Protein AF-A0A7W1IML5-F1 (afdb_monomer)

Structure (mmCIF, N/CA/C/O backbone):
data_AF-A0A7W1IML5-F1
#
_entry.id   AF-A0A7W1IML5-F1
#
loop_
_atom_site.group_PDB
_atom_site.id
_atom_site.type_symbol
_atom_site.label_atom_id
_atom_site.label_alt_id
_atom_site.label_comp_id
_atom_site.label_asym_id
_atom_site.label_entity_id
_atom_site.label_seq_id
_atom_site.pdbx_PDB_ins_code
_atom_site.Cartn_x
_atom_site.Cartn_y
_atom_site.Cartn_z
_atom_site.occupancy
_atom_site.B_iso_or_equiv
_atom_site.auth_seq_id
_atom_site.auth_comp_id
_atom_site.auth_asym_id
_atom_site.auth_atom_id
_atom_site.pdbx_PDB_model_num
ATOM 1 N N . GLN A 1 1 ? -16.200 -16.428 2.444 1.00 74.62 1 GLN A N 1
ATOM 2 C CA . GLN A 1 1 ? -16.590 -17.753 2.962 1.00 74.62 1 GLN A CA 1
ATOM 3 C C . GLN A 1 1 ? -15.329 -18.596 3.041 1.00 74.62 1 GLN A C 1
ATOM 5 O O . GLN A 1 1 ? -14.560 -18.571 2.085 1.00 74.62 1 GLN A O 1
ATOM 10 N N . THR A 1 2 ? -15.071 -19.217 4.189 1.00 86.31 2 THR A N 1
ATOM 11 C CA . THR A 1 2 ? -13.935 -20.123 4.431 1.00 86.31 2 THR A CA 1
ATOM 12 C C . THR A 1 2 ? -14.294 -21.551 4.017 1.00 86.31 2 THR A C 1
ATOM 14 O O . THR A 1 2 ? -15.476 -21.870 3.863 1.00 86.31 2 THR A O 1
ATOM 17 N N . ASP A 1 3 ? -13.286 -22.401 3.817 1.00 86.56 3 ASP A N 1
ATOM 18 C CA . ASP A 1 3 ? -13.479 -23.851 3.729 1.00 86.56 3 ASP A CA 1
ATOM 19 C C . ASP A 1 3 ? -13.649 -24.485 5.129 1.00 86.56 3 ASP A C 1
ATOM 21 O O . ASP A 1 3 ? -13.616 -23.799 6.153 1.00 86.56 3 ASP A O 1
ATOM 25 N N . ILE A 1 4 ? -13.857 -25.806 5.166 1.00 83.12 4 ILE A N 1
ATOM 26 C CA . ILE A 1 4 ? -14.053 -26.593 6.400 1.00 83.12 4 ILE A CA 1
ATOM 27 C C . ILE A 1 4 ? -12.808 -26.554 7.306 1.00 83.12 4 ILE A C 1
ATOM 29 O O . ILE A 1 4 ? -12.914 -26.721 8.515 1.00 83.12 4 ILE A O 1
ATOM 33 N N . GLU A 1 5 ? -11.632 -26.304 6.730 1.00 82.75 5 GLU A N 1
ATOM 34 C CA . GLU A 1 5 ? -10.355 -26.205 7.441 1.00 82.75 5 GLU A CA 1
ATOM 35 C C . GLU A 1 5 ? -10.020 -24.750 7.830 1.00 82.75 5 GLU A C 1
ATOM 37 O O . GLU A 1 5 ? -8.913 -24.469 8.285 1.00 82.75 5 GLU A O 1
ATOM 42 N N . GLY A 1 6 ? -10.955 -23.807 7.653 1.00 81.50 6 GLY A N 1
ATOM 43 C CA . GLY A 1 6 ? -10.766 -22.392 7.981 1.00 81.50 6 GLY A CA 1
ATOM 44 C C . GLY A 1 6 ? -9.892 -21.622 6.986 1.00 81.50 6 GLY A C 1
ATOM 45 O O . GLY A 1 6 ? -9.596 -20.446 7.206 1.00 81.50 6 GLY A O 1
ATOM 46 N N . ARG A 1 7 ? -9.496 -22.232 5.864 1.00 85.62 7 ARG A N 1
ATOM 47 C CA . ARG A 1 7 ? -8.712 -21.562 4.824 1.00 85.62 7 ARG A CA 1
ATOM 48 C C . ARG A 1 7 ? -9.607 -20.664 3.989 1.00 85.62 7 ARG A C 1
ATOM 50 O O . ARG A 1 7 ? -10.748 -20.987 3.655 1.00 85.62 7 ARG A O 1
ATOM 57 N N . TYR A 1 8 ? -9.053 -19.530 3.593 1.00 87.38 8 TYR A N 1
ATOM 58 C CA . TYR A 1 8 ? -9.712 -18.585 2.709 1.00 87.38 8 TYR A CA 1
ATOM 59 C C . TYR A 1 8 ? -8.718 -18.018 1.705 1.00 87.38 8 TYR A C 1
ATOM 61 O O . TYR A 1 8 ? -7.514 -17.937 1.939 1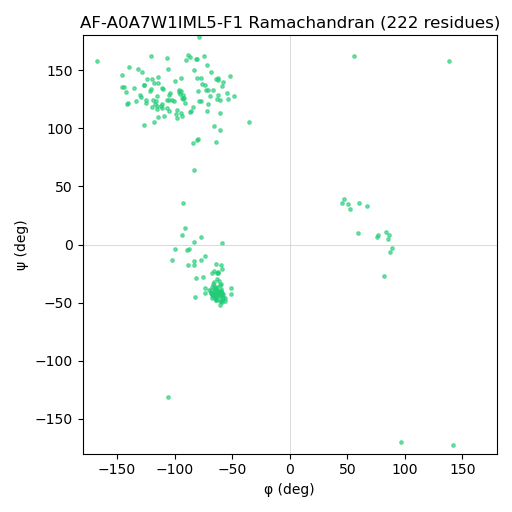.00 87.38 8 TYR A O 1
ATOM 69 N N . LYS A 1 9 ? -9.244 -17.618 0.551 1.00 87.81 9 LYS A N 1
ATOM 70 C CA . LYS A 1 9 ? -8.478 -16.942 -0.489 1.00 87.81 9 LYS A CA 1
ATOM 71 C C . LYS A 1 9 ? -9.357 -15.870 -1.098 1.00 87.81 9 LYS A C 1
ATOM 73 O O . LYS A 1 9 ? -10.414 -16.173 -1.641 1.00 87.81 9 LYS A O 1
ATOM 78 N N . TYR A 1 10 ? -8.900 -14.629 -1.025 1.00 84.88 10 TYR A N 1
ATOM 79 C CA . TYR A 1 10 ? -9.588 -13.495 -1.623 1.00 84.88 10 TYR A CA 1
ATOM 80 C C . TYR A 1 10 ? -8.678 -12.875 -2.685 1.00 84.88 10 TYR A C 1
ATOM 82 O O . TYR A 1 10 ? -7.651 -12.282 -2.366 1.00 84.88 10 TYR A O 1
ATOM 90 N N . LYS A 1 11 ? -9.004 -13.114 -3.960 1.00 83.75 11 LYS A N 1
ATOM 91 C CA . LYS A 1 11 ? -8.311 -12.570 -5.138 1.00 83.75 11 LYS A CA 1
ATOM 92 C C . LYS A 1 11 ? -9.347 -12.319 -6.246 1.00 83.75 11 LYS A C 1
ATOM 94 O O . LYS A 1 11 ? -10.253 -13.144 -6.368 1.00 83.75 11 LYS A O 1
ATOM 99 N N . PRO A 1 12 ? -9.196 -11.277 -7.083 1.00 83.81 12 PRO A N 1
ATOM 100 C CA . PRO A 1 12 ? -8.136 -10.263 -7.073 1.00 83.81 12 PRO A CA 1
ATOM 101 C C . PRO A 1 12 ? -8.402 -9.121 -6.073 1.00 83.81 12 PRO A C 1
ATOM 103 O O . PRO A 1 12 ? -9.549 -8.781 -5.797 1.00 83.81 12 PRO A O 1
ATOM 106 N N . LEU A 1 13 ? -7.327 -8.533 -5.543 1.00 86.56 13 LEU A N 1
ATOM 107 C CA . LEU A 1 13 ? -7.349 -7.285 -4.777 1.00 86.56 13 LEU A CA 1
ATOM 108 C C . LEU A 1 13 ? -6.349 -6.318 -5.397 1.00 86.56 13 LEU A C 1
ATOM 110 O O . LEU A 1 13 ? -5.231 -6.724 -5.718 1.00 86.56 13 LEU A O 1
ATOM 114 N N . ASP A 1 14 ? -6.746 -5.055 -5.520 1.00 86.31 14 ASP A N 1
ATOM 115 C CA . ASP A 1 14 ? -5.812 -3.994 -5.882 1.00 86.31 14 ASP A CA 1
ATOM 116 C C . ASP A 1 14 ? -4.821 -3.772 -4.730 1.00 86.31 14 ASP A C 1
ATOM 118 O O . ASP A 1 14 ? -5.205 -3.912 -3.562 1.00 86.31 14 ASP A O 1
ATOM 122 N N . PRO A 1 15 ? -3.573 -3.379 -5.011 1.00 86.88 15 PRO A N 1
ATOM 123 C CA . PRO A 1 15 ? -2.651 -2.921 -3.984 1.00 86.88 15 PRO A CA 1
ATOM 124 C C . PRO A 1 15 ? -3.238 -1.822 -3.091 1.00 86.88 15 PRO A C 1
ATOM 126 O O . PRO A 1 15 ? -4.004 -0.969 -3.547 1.00 86.88 15 PRO A O 1
ATOM 129 N N . GLY A 1 16 ? -2.863 -1.842 -1.814 1.00 85.25 16 GLY A N 1
ATOM 130 C CA . GLY A 1 16 ? -3.263 -0.844 -0.826 1.00 85.25 16 GLY A CA 1
ATOM 131 C C . GLY A 1 16 ? -3.546 -1.438 0.551 1.00 85.25 16 GLY A C 1
ATOM 132 O O . GLY A 1 16 ? -3.308 -2.619 0.809 1.00 85.25 16 GLY A O 1
ATOM 133 N N . THR A 1 17 ? -4.070 -0.601 1.443 1.00 85.81 17 THR A N 1
ATOM 134 C CA . THR A 1 17 ? -4.366 -0.979 2.829 1.00 85.81 17 THR A CA 1
ATOM 135 C C . THR A 1 17 ? -5.827 -1.385 2.997 1.00 85.81 17 THR A C 1
ATOM 137 O O . THR A 1 17 ? -6.735 -0.672 2.556 1.00 85.81 17 THR A O 1
ATOM 140 N N . TYR A 1 18 ? -6.045 -2.516 3.665 1.00 86.62 18 TYR A N 1
ATOM 141 C CA . TYR A 1 18 ? -7.352 -3.115 3.905 1.00 86.62 18 TYR A CA 1
ATOM 142 C C . TYR A 1 18 ? -7.554 -3.434 5.386 1.00 86.62 18 TYR A C 1
ATOM 144 O O . TYR A 1 18 ? -6.615 -3.806 6.087 1.00 86.62 18 TYR A O 1
ATOM 152 N N . ASP A 1 19 ? -8.806 -3.357 5.824 1.00 86.31 19 ASP A N 1
ATOM 153 C CA . ASP A 1 19 ? -9.254 -3.897 7.103 1.00 86.31 19 ASP A CA 1
ATOM 154 C C . ASP A 1 19 ? -10.139 -5.112 6.806 1.00 86.31 19 ASP A C 1
ATOM 156 O O . ASP A 1 19 ? -11.005 -5.055 5.925 1.00 86.31 19 ASP A O 1
ATOM 160 N N . ILE A 1 20 ? -9.917 -6.217 7.515 1.00 86.31 20 ILE A N 1
ATOM 161 C CA . ILE A 1 20 ? -10.751 -7.417 7.399 1.00 86.31 20 ILE A CA 1
ATOM 162 C C . ILE A 1 20 ? -11.486 -7.655 8.708 1.00 86.31 20 ILE A C 1
ATOM 164 O O . ILE A 1 20 ? -10.959 -7.437 9.797 1.00 86.31 20 ILE A O 1
ATOM 168 N N . VAL A 1 21 ? -12.716 -8.142 8.595 1.00 86.56 21 VAL A N 1
ATOM 169 C CA . VAL A 1 21 ? -13.525 -8.540 9.743 1.00 86.56 21 VAL A CA 1
ATOM 170 C C . VAL A 1 21 ? -13.843 -10.012 9.588 1.00 86.56 21 VAL A C 1
ATOM 172 O O . VAL A 1 21 ? -14.480 -10.417 8.614 1.00 86.56 21 VAL A O 1
ATOM 175 N N . ILE A 1 22 ? -13.384 -10.809 10.546 1.00 85.69 22 ILE A N 1
ATOM 176 C CA . ILE A 1 22 ? -13.626 -12.246 10.565 1.00 85.69 22 ILE A CA 1
ATOM 177 C C . ILE A 1 22 ? -14.768 -12.504 11.539 1.00 85.69 22 ILE A C 1
ATOM 179 O O . ILE A 1 22 ? -14.721 -12.098 12.702 1.00 85.69 22 ILE A O 1
ATOM 183 N N . MET A 1 23 ? -15.817 -13.144 11.028 1.00 83.31 23 MET A N 1
ATOM 184 C CA . MET A 1 23 ? -17.024 -13.477 11.774 1.00 83.31 23 MET A CA 1
ATOM 185 C C . MET A 1 23 ? -17.333 -14.952 11.584 1.00 83.31 23 MET A C 1
ATOM 187 O O . MET A 1 23 ? -17.462 -15.420 10.452 1.00 83.31 23 MET A O 1
ATOM 191 N N . GLU A 1 24 ? -17.505 -15.650 12.698 1.00 83.75 24 GLU A N 1
ATOM 192 C CA . GLU A 1 24 ? -17.986 -17.022 12.732 1.00 83.75 24 GLU A CA 1
ATOM 193 C C . GLU A 1 24 ? -19.037 -17.148 13.844 1.00 83.75 24 GLU A C 1
ATOM 195 O O . GLU A 1 24 ? -18.820 -16.639 14.951 1.00 83.75 24 GLU A O 1
ATOM 200 N N . PRO A 1 25 ? -20.183 -17.802 13.589 1.00 82.44 25 PRO A N 1
ATOM 201 C CA . PRO A 1 25 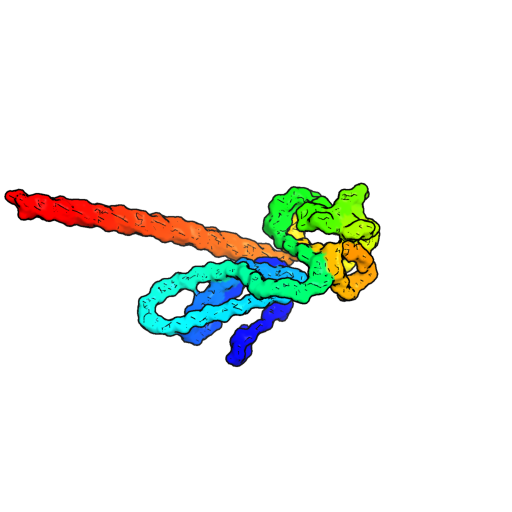? -21.139 -18.118 14.642 1.00 82.44 25 PRO A CA 1
ATOM 202 C C . PRO A 1 25 ? -20.468 -18.890 15.788 1.00 82.44 25 PRO A C 1
ATOM 204 O O . PRO A 1 25 ? -19.784 -19.879 15.555 1.00 82.44 25 PRO A O 1
ATOM 207 N N . GLY A 1 26 ? -20.674 -18.450 17.032 1.00 81.31 26 GLY A N 1
ATOM 208 C CA . GLY A 1 26 ? -20.080 -19.090 18.215 1.00 81.31 26 GLY A CA 1
ATOM 209 C C . GLY A 1 26 ? -18.694 -18.572 18.615 1.00 81.31 26 GLY A C 1
ATOM 210 O O . GLY A 1 26 ? -18.205 -18.950 19.678 1.00 81.31 26 GLY A O 1
ATOM 211 N N . HIS A 1 27 ? -18.102 -17.651 17.849 1.00 84.88 27 HIS A N 1
ATOM 212 C CA . HIS A 1 27 ? -16.845 -16.980 18.188 1.00 84.88 27 HIS A CA 1
ATOM 213 C C . HIS A 1 27 ? -17.013 -15.459 18.279 1.00 84.88 27 HIS A C 1
ATOM 215 O O . HIS A 1 27 ? -17.983 -14.878 17.788 1.00 84.88 27 HIS A O 1
ATOM 221 N N . HIS A 1 28 ? -16.057 -14.794 18.924 1.00 81.81 28 HIS A N 1
ATOM 222 C CA . HIS A 1 28 ? -15.991 -13.338 18.934 1.00 81.81 28 HIS A CA 1
ATOM 223 C C . HIS A 1 28 ? -15.537 -12.795 17.577 1.00 81.81 28 HIS A C 1
ATOM 225 O O . HIS A 1 28 ? -14.537 -13.244 17.021 1.00 81.81 28 HIS A O 1
ATOM 231 N N . THR A 1 29 ? -16.243 -11.777 17.076 1.00 83.75 29 THR A N 1
ATOM 232 C CA . THR A 1 29 ? -15.836 -11.034 15.879 1.00 83.75 29 THR A CA 1
ATOM 233 C C . THR A 1 29 ? -14.479 -10.379 16.102 1.00 83.75 29 THR A C 1
ATOM 235 O O . THR A 1 29 ? -14.321 -9.580 17.028 1.00 83.75 29 THR A O 1
ATOM 238 N N . GLN A 1 30 ? -13.523 -10.668 15.221 1.00 82.88 30 GLN A N 1
ATOM 239 C CA . GLN A 1 30 ? -12.185 -10.090 15.276 1.00 82.88 30 GLN A CA 1
ATOM 240 C C . GLN A 1 30 ? -11.945 -9.189 14.054 1.00 82.88 30 GLN A C 1
ATOM 242 O O . GLN A 1 30 ? -11.833 -9.697 12.933 1.00 82.88 30 GLN A O 1
ATOM 247 N N . PRO A 1 31 ? -11.872 -7.858 14.241 1.00 84.31 31 PRO A N 1
ATOM 248 C CA . PRO A 1 31 ? -11.356 -6.954 13.222 1.00 84.31 31 PRO A CA 1
ATOM 249 C C . PRO A 1 31 ? -9.819 -6.973 13.226 1.00 84.31 31 PRO A C 1
ATOM 251 O O . PRO A 1 31 ? -9.186 -6.861 14.281 1.00 84.31 31 PRO A O 1
ATOM 254 N N . ILE A 1 32 ? -9.221 -7.111 12.044 1.00 84.44 32 ILE A N 1
ATOM 255 C CA . ILE A 1 32 ? -7.779 -6.976 11.814 1.00 84.44 32 ILE A CA 1
ATOM 256 C C . ILE A 1 32 ? -7.584 -5.802 10.869 1.00 84.44 32 ILE A C 1
ATOM 258 O O . ILE A 1 32 ? -8.094 -5.809 9.744 1.00 84.44 32 ILE A O 1
ATOM 262 N N . ASN A 1 33 ? -6.838 -4.809 11.336 1.00 85.31 33 ASN A N 1
ATOM 263 C CA . ASN A 1 33 ? -6.715 -3.535 10.648 1.00 85.31 33 ASN A CA 1
ATOM 264 C C . ASN A 1 33 ? -5.341 -3.386 9.987 1.00 85.31 33 ASN A C 1
ATOM 266 O O . ASN A 1 33 ? -4.362 -4.037 10.369 1.00 85.31 33 ASN A O 1
ATOM 270 N N . LYS A 1 34 ? -5.263 -2.465 9.022 1.00 83.50 34 LYS A N 1
ATOM 271 C CA . LYS A 1 34 ? -4.023 -2.024 8.360 1.00 83.50 34 LYS A CA 1
ATOM 272 C C . LYS A 1 34 ? -3.257 -3.134 7.634 1.00 83.50 34 LYS A C 1
ATOM 274 O O . LYS A 1 34 ? -2.026 -3.127 7.585 1.00 83.50 34 LYS A O 1
ATOM 279 N N . ILE A 1 35 ? -3.968 -4.078 7.029 1.00 86.25 35 ILE A N 1
ATOM 280 C CA . ILE A 1 35 ? -3.353 -5.115 6.201 1.00 86.25 35 ILE A CA 1
ATOM 281 C C . ILE A 1 35 ? -2.865 -4.472 4.908 1.00 86.25 35 ILE A C 1
ATOM 283 O O . ILE A 1 35 ? -3.664 -3.999 4.100 1.00 86.25 35 ILE A O 1
ATOM 287 N N . LYS A 1 36 ? -1.548 -4.466 4.705 1.00 84.69 36 LYS A N 1
ATOM 288 C CA . LYS A 1 36 ? -0.934 -3.983 3.468 1.00 84.69 36 LYS A CA 1
ATOM 289 C C . LYS A 1 36 ? -0.919 -5.094 2.422 1.00 84.69 36 LYS A C 1
ATOM 291 O O . LYS A 1 36 ? -0.306 -6.146 2.619 1.00 84.69 36 LYS A O 1
ATOM 296 N N . VAL A 1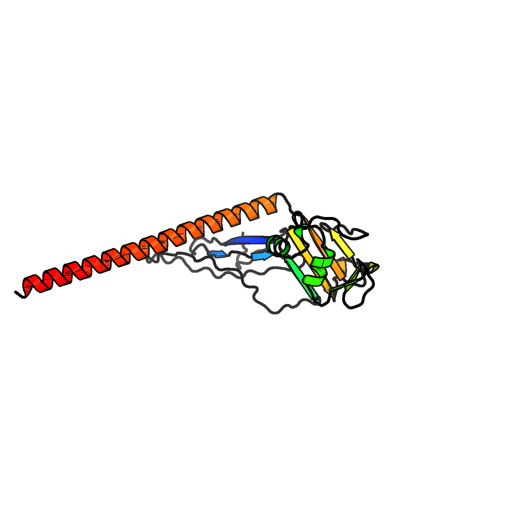 37 ? -1.603 -4.854 1.309 1.00 87.19 37 VAL A N 1
ATOM 297 C CA . VAL A 1 37 ? -1.567 -5.703 0.118 1.00 87.19 37 VAL A CA 1
ATOM 298 C C . VAL A 1 37 ? -0.604 -5.069 -0.875 1.00 87.19 37 VAL A C 1
ATOM 300 O O . VAL A 1 37 ? -0.862 -3.991 -1.407 1.00 87.19 37 VAL A O 1
ATOM 303 N N . ILE A 1 38 ? 0.517 -5.748 -1.098 1.00 83.38 38 ILE A N 1
ATOM 304 C CA . ILE A 1 38 ? 1.608 -5.313 -1.974 1.00 83.38 38 ILE A CA 1
ATOM 305 C C . ILE A 1 38 ? 1.466 -6.042 -3.320 1.00 83.38 38 ILE A C 1
ATOM 307 O O . ILE A 1 38 ? 1.104 -7.224 -3.338 1.00 83.38 38 ILE A O 1
ATOM 311 N N . PRO A 1 39 ? 1.724 -5.387 -4.467 1.00 79.50 39 PRO A N 1
ATOM 312 C CA . PRO A 1 39 ? 1.674 -6.063 -5.759 1.00 79.50 39 PRO A CA 1
ATOM 313 C C . PRO A 1 39 ? 2.717 -7.185 -5.837 1.00 79.50 39 PRO A C 1
ATOM 315 O O . PRO A 1 39 ? 3.838 -7.049 -5.356 1.00 79.50 39 PRO A O 1
ATOM 318 N N . ASN A 1 40 ? 2.354 -8.290 -6.493 1.00 76.56 40 ASN A N 1
ATOM 319 C CA . ASN A 1 40 ? 3.184 -9.494 -6.663 1.00 76.56 40 ASN A CA 1
ATOM 320 C C . ASN A 1 40 ? 3.633 -10.195 -5.373 1.00 76.56 40 ASN A C 1
ATOM 322 O O . ASN A 1 40 ? 4.436 -11.123 -5.444 1.00 76.56 40 ASN A O 1
ATOM 326 N N . GLU A 1 41 ? 3.099 -9.816 -4.214 1.00 80.25 41 GLU A N 1
ATOM 327 C CA . GLU A 1 41 ? 3.319 -10.526 -2.960 1.00 80.25 41 GLU A CA 1
ATOM 328 C C . GLU A 1 41 ? 1.988 -11.065 -2.423 1.00 80.25 41 GLU A C 1
ATOM 330 O O . GLU A 1 41 ? 0.940 -10.426 -2.515 1.00 80.25 41 GLU A O 1
ATOM 335 N N . ALA A 1 42 ? 2.003 -12.289 -1.894 1.00 81.62 42 ALA A N 1
ATOM 336 C CA . ALA A 1 42 ? 0.844 -12.842 -1.209 1.00 81.62 42 ALA A CA 1
ATOM 337 C C . ALA A 1 42 ? 0.882 -12.419 0.262 1.00 81.62 42 ALA A C 1
ATOM 339 O O . ALA A 1 42 ? 1.753 -12.857 1.010 1.00 81.62 42 ALA A O 1
ATOM 340 N N . THR A 1 43 ? -0.077 -11.595 0.680 1.00 84.38 43 THR A N 1
ATOM 341 C CA . THR A 1 43 ? -0.274 -11.268 2.095 1.00 84.38 43 THR A CA 1
ATOM 342 C C . THR A 1 43 ? -1.004 -12.420 2.786 1.00 84.38 43 THR A C 1
ATOM 344 O O . THR A 1 43 ? -2.100 -12.800 2.368 1.00 84.38 43 THR A O 1
ATOM 347 N N . TYR A 1 44 ? -0.403 -12.972 3.839 1.00 84.31 44 TYR A N 1
ATOM 348 C CA . TYR A 1 44 ? -0.989 -14.035 4.657 1.00 84.31 44 TYR A CA 1
ATOM 349 C C . TYR A 1 44 ? -1.464 -13.449 5.979 1.00 84.31 44 TYR A C 1
ATOM 351 O O . TYR A 1 44 ? -0.703 -12.759 6.651 1.00 84.31 44 TYR A O 1
ATOM 359 N N . VAL A 1 45 ? -2.712 -13.720 6.352 1.00 83.62 45 VAL A N 1
ATOM 360 C CA . VAL A 1 45 ? -3.287 -13.254 7.616 1.00 83.62 45 VAL A CA 1
ATOM 361 C C . VAL A 1 45 ? -3.847 -14.459 8.363 1.00 83.62 45 VAL A C 1
ATOM 363 O O . VAL A 1 45 ? -4.925 -14.958 8.046 1.00 83.62 45 VAL A O 1
ATOM 366 N N . ASP A 1 46 ? -3.118 -14.921 9.372 1.00 81.81 46 ASP A N 1
ATOM 367 C CA . ASP A 1 46 ? -3.589 -15.990 10.249 1.00 81.81 46 ASP A CA 1
ATOM 368 C C . ASP A 1 46 ? -4.252 -15.376 11.482 1.00 81.81 46 ASP A C 1
ATOM 370 O O . ASP A 1 46 ? -3.606 -14.725 12.305 1.00 81.81 46 ASP A O 1
ATOM 374 N N . ALA A 1 47 ? -5.563 -15.577 11.606 1.00 78.06 47 ALA A N 1
ATOM 375 C CA . ALA A 1 47 ? -6.357 -15.076 12.720 1.00 78.06 47 ALA A CA 1
ATOM 376 C C . ALA A 1 47 ? -6.828 -16.230 13.604 1.00 78.06 47 ALA A C 1
ATOM 378 O O . ALA A 1 47 ? -7.323 -17.241 13.108 1.00 78.06 47 ALA A O 1
ATOM 379 N N . LYS A 1 48 ? -6.700 -16.065 14.922 1.00 81.12 48 LYS A N 1
ATOM 380 C CA . LYS A 1 48 ? -7.198 -17.023 15.914 1.00 81.12 48 LYS A CA 1
ATOM 381 C C . LYS A 1 48 ? -8.398 -16.414 16.623 1.00 81.12 48 LYS A C 1
ATOM 383 O O . LYS A 1 48 ? -8.232 -15.469 17.389 1.00 81.12 48 LYS A O 1
ATOM 388 N N . LEU A 1 49 ? -9.581 -16.967 16.370 1.00 79.94 49 LEU A N 1
ATOM 389 C CA . LEU A 1 49 ? -10.814 -16.517 17.005 1.00 79.94 49 LEU A CA 1
ATOM 390 C C . LEU A 1 49 ? -10.960 -17.112 18.409 1.00 79.94 49 LEU A C 1
ATOM 392 O O . LEU A 1 49 ? -10.618 -18.269 18.652 1.00 79.94 49 LEU A O 1
ATOM 396 N N . THR A 1 50 ? -11.509 -16.319 19.327 1.00 82.25 50 THR A N 1
ATOM 397 C CA . THR A 1 50 ? -11.824 -16.758 20.693 1.00 82.25 50 THR A CA 1
ATOM 398 C C . THR A 1 50 ? -13.283 -17.222 20.757 1.00 82.25 50 THR A C 1
ATOM 400 O O . THR A 1 50 ? -14.151 -16.492 20.265 1.00 82.25 50 THR A O 1
ATOM 403 N N . PRO A 1 51 ? -13.587 -18.398 21.341 1.00 80.81 51 PRO A N 1
ATOM 404 C CA . PRO A 1 51 ? -14.959 -18.882 21.470 1.00 80.81 51 PRO A CA 1
ATOM 405 C C . PRO A 1 51 ? -15.780 -17.958 22.368 1.00 80.81 51 PRO A C 1
ATOM 407 O O . PRO A 1 51 ? -15.285 -17.439 23.368 1.00 80.81 51 PRO A O 1
ATOM 410 N N . ASN A 1 52 ? -17.044 -17.759 22.004 1.00 73.75 52 ASN A N 1
ATOM 411 C CA . ASN A 1 52 ? -17.972 -16.918 22.744 1.00 73.75 52 ASN A CA 1
ATOM 412 C C . ASN A 1 52 ? -18.588 -17.731 23.892 1.00 73.75 52 ASN A C 1
ATOM 414 O O . ASN A 1 52 ? -19.629 -18.370 23.732 1.00 73.75 52 ASN A O 1
ATOM 418 N N . THR A 1 53 ? -17.920 -17.759 25.044 1.00 74.38 53 THR A N 1
ATOM 419 C CA . THR A 1 53 ? -18.487 -18.345 26.262 1.00 74.38 53 THR A CA 1
ATOM 420 C C . THR A 1 53 ? -19.490 -17.361 26.861 1.00 74.38 53 THR A C 1
ATOM 422 O O . THR A 1 53 ? -19.133 -16.229 27.166 1.00 74.38 53 THR A O 1
ATOM 425 N N . LEU A 1 54 ? -20.741 -17.793 27.050 1.00 61.59 54 LEU A N 1
ATOM 426 C CA . LEU A 1 54 ? -21.868 -17.012 27.596 1.00 61.59 54 LEU A CA 1
ATOM 427 C C . LEU A 1 54 ? -21.652 -16.436 29.016 1.00 61.59 54 LEU A C 1
ATOM 429 O O . LEU A 1 54 ? -22.549 -15.785 29.550 1.00 61.59 54 LEU A O 1
ATOM 433 N N . GLU A 1 55 ? -20.495 -16.647 29.641 1.00 50.47 55 GLU A N 1
ATOM 434 C CA . GLU A 1 55 ? -20.161 -16.064 30.937 1.00 50.47 55 GLU A CA 1
ATOM 435 C C . GLU A 1 55 ? -19.568 -14.667 30.742 1.00 50.47 55 GLU A C 1
ATOM 437 O O . GLU A 1 55 ? -18.523 -14.490 30.123 1.00 50.47 55 GLU A O 1
ATOM 442 N N . GLY A 1 56 ? -20.306 -13.671 31.240 1.00 52.69 56 GLY A N 1
ATOM 443 C CA . GLY A 1 56 ? -20.088 -12.240 31.052 1.00 52.69 56 GLY A CA 1
ATOM 444 C C . GLY A 1 56 ? -18.628 -11.802 30.980 1.00 52.69 56 GLY A C 1
ATOM 445 O O . GLY A 1 56 ? -17.958 -11.646 31.995 1.00 52.69 56 GLY A O 1
ATOM 446 N N . VAL A 1 57 ? -18.177 -11.481 29.770 1.00 43.84 57 VAL A N 1
ATOM 447 C CA . VAL A 1 57 ? -16.967 -10.695 29.548 1.00 43.84 57 VAL A CA 1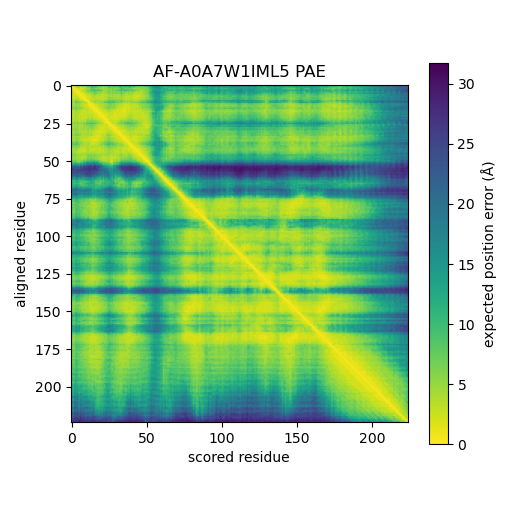
ATOM 448 C C . VAL A 1 57 ? -17.283 -9.631 28.508 1.00 43.84 57 VAL A C 1
ATOM 450 O O . VAL A 1 57 ? -17.736 -9.910 27.400 1.00 43.84 57 VAL A O 1
ATOM 453 N N . THR A 1 58 ? -17.057 -8.377 28.883 1.00 42.88 58 THR A N 1
ATOM 454 C CA . THR A 1 58 ? -17.159 -7.204 28.016 1.00 42.88 58 THR A CA 1
ATOM 455 C C . THR A 1 58 ? -16.097 -7.301 26.918 1.00 42.88 58 THR A C 1
ATOM 457 O O . THR A 1 58 ? -14.975 -6.819 27.079 1.00 42.88 58 THR A O 1
ATOM 460 N N . VAL A 1 59 ? -16.413 -7.948 25.795 1.00 44.59 59 VAL A N 1
ATOM 461 C CA . VAL A 1 59 ? -15.447 -8.128 24.704 1.00 44.59 59 VAL A CA 1
ATOM 462 C C . VAL A 1 59 ? -15.353 -6.852 23.883 1.00 44.59 59 VAL A C 1
ATOM 464 O O . VAL A 1 59 ? -16.062 -6.636 22.905 1.00 44.59 59 VAL A O 1
ATOM 467 N N . THR A 1 60 ? -14.425 -5.987 24.283 1.00 49.75 60 THR A N 1
ATOM 468 C CA . THR A 1 60 ? -13.838 -5.031 23.347 1.00 49.75 60 THR A CA 1
ATOM 469 C C . THR A 1 60 ? -12.783 -5.810 22.574 1.00 49.75 60 THR A C 1
ATOM 471 O O . THR A 1 60 ? -11.644 -5.903 23.027 1.00 49.75 60 THR A O 1
ATOM 474 N N . ALA A 1 61 ? -13.157 -6.429 21.452 1.00 48.84 61 ALA A N 1
ATOM 475 C CA . ALA A 1 61 ? -12.168 -6.962 20.523 1.00 48.84 61 ALA A CA 1
ATOM 476 C C . ALA A 1 61 ? -11.320 -5.770 20.060 1.00 48.84 61 ALA A C 1
ATOM 478 O O . ALA A 1 61 ? -11.765 -4.951 19.255 1.00 48.84 61 ALA A O 1
ATOM 479 N N . LYS A 1 62 ? -10.145 -5.586 20.671 1.00 58.34 62 LYS A N 1
ATOM 480 C CA . LYS A 1 62 ? -9.200 -4.561 20.235 1.00 58.34 62 LYS A CA 1
ATOM 481 C C . LYS A 1 62 ? -8.788 -4.949 18.824 1.00 58.34 62 LYS A C 1
ATOM 483 O O . LYS A 1 62 ? -8.361 -6.083 18.618 1.00 58.34 62 LYS A O 1
ATOM 488 N N . ALA A 1 63 ? -8.953 -4.030 17.877 1.00 59.94 63 ALA A N 1
ATOM 489 C CA . ALA A 1 63 ? -8.426 -4.226 16.540 1.00 59.94 63 ALA A CA 1
ATOM 490 C C . ALA A 1 63 ? -6.934 -4.546 16.655 1.00 59.94 63 ALA A C 1
ATOM 492 O O . ALA A 1 63 ? -6.187 -3.822 17.321 1.00 59.94 63 ALA A O 1
ATOM 493 N N . VAL A 1 64 ? -6.532 -5.672 16.077 1.00 67.00 64 VAL A N 1
ATOM 494 C CA . VAL A 1 64 ? -5.126 -6.064 16.037 1.00 67.00 64 VAL A CA 1
ATOM 495 C C . VAL A 1 64 ? -4.560 -5.502 14.743 1.00 67.00 64 VAL A C 1
ATOM 497 O O . VAL A 1 64 ? -5.085 -5.782 13.665 1.00 67.00 64 VAL A O 1
ATOM 500 N N . ASP A 1 65 ? -3.523 -4.675 14.858 1.00 72.12 65 ASP A N 1
ATOM 501 C CA . ASP A 1 65 ? -2.782 -4.204 13.691 1.00 72.12 65 ASP A CA 1
ATOM 502 C C . ASP A 1 65 ? -2.050 -5.395 13.059 1.00 72.12 65 ASP A C 1
ATOM 504 O O . ASP A 1 65 ? -1.404 -6.188 13.751 1.00 72.12 65 ASP A O 1
ATOM 508 N N . TYR A 1 66 ? -2.154 -5.522 11.739 1.00 75.50 66 TYR A N 1
ATOM 509 C CA . TYR A 1 66 ? -1.469 -6.572 11.000 1.00 75.50 66 TYR A CA 1
ATOM 510 C C . TYR A 1 66 ? 0.057 -6.451 11.123 1.00 75.50 66 TYR A C 1
ATOM 512 O O . TYR A 1 66 ? 0.644 -5.410 10.822 1.00 75.50 66 TYR A O 1
ATOM 520 N N . THR A 1 67 ? 0.708 -7.554 11.495 1.00 67.25 67 THR A N 1
ATOM 521 C CA . THR A 1 67 ? 2.163 -7.707 11.450 1.00 67.25 67 THR A CA 1
ATOM 522 C C . THR A 1 67 ? 2.527 -8.849 10.505 1.00 67.25 67 THR A C 1
ATOM 524 O O . THR A 1 67 ? 2.061 -9.982 10.645 1.00 67.25 67 THR A O 1
ATOM 527 N N . LYS A 1 68 ? 3.376 -8.553 9.511 1.00 68.25 68 LYS A N 1
ATOM 528 C CA . LYS A 1 68 ? 3.899 -9.561 8.579 1.00 68.25 68 LYS A CA 1
ATOM 529 C C . LYS A 1 68 ? 4.675 -10.603 9.387 1.00 68.25 68 LYS A C 1
ATOM 531 O O . LYS A 1 68 ? 5.703 -10.289 9.982 1.00 68.25 68 LYS A O 1
ATOM 536 N N . THR A 1 69 ? 4.160 -11.827 9.429 1.00 56.56 69 THR A N 1
ATOM 537 C CA . THR A 1 69 ? 4.763 -12.939 10.168 1.00 56.56 69 THR A CA 1
ATOM 538 C C . THR A 1 69 ? 5.428 -13.881 9.166 1.00 56.56 69 THR A C 1
ATOM 540 O O . THR A 1 69 ? 4.746 -14.463 8.329 1.00 56.56 69 THR A O 1
ATOM 543 N N . GLY A 1 70 ? 6.757 -14.009 9.220 1.00 56.16 70 GLY A N 1
ATOM 544 C CA . GLY A 1 70 ? 7.525 -14.926 8.368 1.00 56.16 70 GLY A CA 1
ATOM 545 C C . GLY A 1 70 ? 8.831 -14.333 7.832 1.00 56.16 70 GLY A C 1
ATOM 546 O O . GLY A 1 70 ? 8.993 -13.117 7.763 1.00 56.16 70 GLY A O 1
ATOM 547 N N . ALA A 1 71 ? 9.771 -15.206 7.458 1.00 55.91 71 ALA A N 1
ATOM 548 C CA . ALA A 1 71 ? 10.967 -14.819 6.714 1.00 55.91 71 ALA A CA 1
ATOM 549 C C . ALA A 1 71 ? 10.595 -14.506 5.254 1.00 55.91 71 ALA A C 1
ATOM 551 O O . ALA A 1 71 ? 9.814 -15.240 4.645 1.00 55.91 71 ALA A O 1
ATOM 552 N N . GLU A 1 72 ? 11.153 -13.435 4.685 1.00 58.94 72 GLU A N 1
ATOM 553 C CA . GLU A 1 72 ? 10.992 -13.126 3.262 1.00 58.94 72 GLU A CA 1
ATOM 554 C C . GLU A 1 72 ? 11.677 -14.206 2.421 1.00 58.94 72 GLU A C 1
ATOM 556 O O . GLU A 1 72 ? 12.897 -14.236 2.291 1.00 58.94 72 GLU A O 1
ATOM 561 N N . ASN A 1 73 ? 10.886 -15.119 1.857 1.00 60.06 73 ASN A N 1
ATOM 562 C CA . ASN A 1 73 ? 11.376 -16.171 0.965 1.00 60.06 73 ASN A CA 1
ATOM 563 C C . ASN A 1 73 ? 11.302 -15.742 -0.513 1.00 60.06 73 ASN A C 1
ATOM 565 O O . ASN A 1 73 ? 10.947 -16.527 -1.392 1.00 60.06 73 ASN A O 1
ATOM 569 N N . THR A 1 74 ? 11.552 -14.462 -0.789 1.00 67.44 74 THR A N 1
ATOM 570 C CA . THR A 1 74 ? 11.517 -13.901 -2.142 1.00 67.44 74 THR A CA 1
ATOM 571 C C . THR A 1 74 ? 12.918 -13.855 -2.734 1.00 67.44 74 THR A C 1
ATOM 573 O O . THR A 1 74 ? 13.853 -13.344 -2.127 1.00 67.44 74 THR A O 1
ATOM 576 N N . MET A 1 75 ? 13.062 -14.351 -3.964 1.00 73.94 75 MET A N 1
ATOM 577 C CA . MET A 1 75 ? 14.337 -14.378 -4.701 1.00 73.94 75 MET A CA 1
ATOM 578 C C . MET A 1 75 ? 14.726 -13.010 -5.296 1.00 73.94 75 MET A C 1
ATOM 580 O O . MET A 1 75 ? 15.687 -12.909 -6.057 1.00 73.94 75 MET A O 1
ATOM 584 N N . TYR A 1 76 ? 13.962 -11.964 -4.983 1.00 84.31 76 TYR A N 1
ATOM 585 C CA . TYR A 1 76 ? 14.081 -10.627 -5.545 1.00 84.31 76 TYR A CA 1
ATOM 586 C C . TYR A 1 76 ? 14.084 -9.564 -4.453 1.00 84.31 76 TYR A C 1
ATOM 588 O O . TYR A 1 76 ? 13.481 -9.736 -3.395 1.00 84.31 76 TYR A O 1
ATOM 596 N N . THR A 1 77 ? 14.756 -8.446 -4.724 1.00 86.00 77 THR A N 1
ATOM 597 C CA . THR A 1 77 ? 14.769 -7.279 -3.838 1.00 86.00 77 THR A CA 1
ATOM 598 C C . THR A 1 77 ? 13.676 -6.320 -4.289 1.00 86.00 77 THR A C 1
ATOM 600 O O . THR A 1 77 ? 13.780 -5.719 -5.361 1.00 86.00 77 THR A O 1
ATOM 603 N N . MET A 1 78 ? 12.629 -6.191 -3.476 1.00 87.19 78 MET A N 1
ATOM 604 C CA . MET A 1 78 ? 11.493 -5.307 -3.726 1.00 87.19 78 MET A CA 1
ATOM 605 C C . MET A 1 78 ? 11.362 -4.284 -2.597 1.00 87.19 78 MET A C 1
ATOM 607 O O . MET A 1 78 ? 11.531 -4.618 -1.427 1.00 87.19 78 MET A O 1
ATOM 611 N N . LYS A 1 79 ? 10.997 -3.049 -2.938 1.00 88.56 79 LYS A N 1
ATOM 612 C CA . LYS A 1 79 ? 10.415 -2.097 -1.988 1.00 88.56 79 LYS A CA 1
ATOM 613 C C . LYS A 1 79 ? 9.104 -1.557 -2.530 1.00 88.56 79 LYS A C 1
ATOM 615 O O . LYS A 1 79 ? 9.023 -1.222 -3.708 1.00 88.56 79 LYS A O 1
ATOM 620 N N . SER A 1 80 ? 8.101 -1.454 -1.668 1.00 88.50 80 SER A N 1
ATOM 621 C CA . SER A 1 80 ? 6.787 -0.909 -2.003 1.00 88.50 80 SER A CA 1
ATOM 622 C C . SER A 1 80 ? 6.436 0.237 -1.065 1.00 88.50 80 SER A C 1
ATOM 624 O O . SER A 1 80 ? 6.775 0.188 0.116 1.00 88.50 80 SER A O 1
ATOM 626 N N . VAL A 1 81 ? 5.784 1.262 -1.607 1.00 88.81 81 VAL A N 1
ATOM 627 C CA . VAL A 1 81 ? 5.339 2.458 -0.890 1.00 88.81 81 VAL A CA 1
ATOM 628 C C . VAL A 1 81 ? 3.874 2.697 -1.206 1.00 88.81 81 VAL A C 1
ATOM 630 O O . VAL A 1 81 ? 3.486 2.771 -2.375 1.00 88.81 81 VAL A O 1
ATOM 633 N N . ASP A 1 82 ? 3.074 2.868 -0.160 1.00 88.00 82 ASP A N 1
ATOM 634 C CA . ASP A 1 82 ? 1.655 3.200 -0.281 1.00 88.00 82 ASP A CA 1
ATOM 635 C C . ASP A 1 82 ? 1.451 4.698 -0.537 1.00 88.00 82 ASP A C 1
ATOM 637 O O . ASP A 1 82 ? 2.285 5.528 -0.178 1.00 88.00 82 ASP A O 1
ATOM 641 N N . ALA A 1 83 ? 0.294 5.084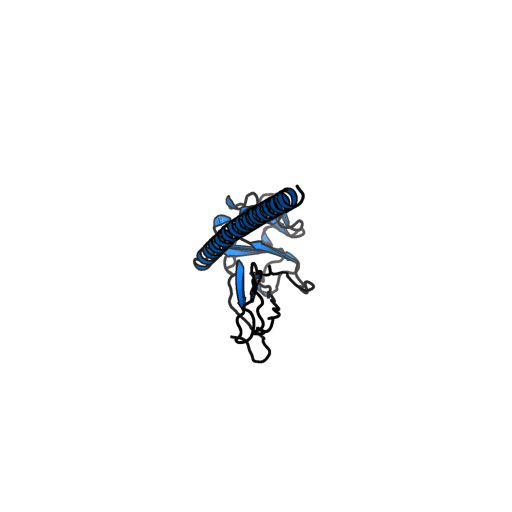 -1.074 1.00 85.44 83 ALA A N 1
ATOM 642 C CA . ALA A 1 83 ? -0.038 6.474 -1.390 1.00 85.44 83 ALA A CA 1
ATOM 643 C C . ALA A 1 83 ? 0.188 7.450 -0.227 1.00 85.44 83 ALA A C 1
ATOM 645 O O . ALA A 1 83 ? 0.588 8.591 -0.441 1.00 85.44 83 ALA A O 1
ATOM 646 N N . THR A 1 84 ? -0.098 7.037 1.009 1.00 83.06 84 THR A N 1
ATOM 647 C CA . THR A 1 84 ? 0.073 7.893 2.191 1.00 83.06 84 THR A CA 1
ATOM 648 C C . THR A 1 84 ? 1.536 8.150 2.514 1.00 83.06 84 THR A C 1
ATOM 650 O O . THR A 1 84 ? 1.880 9.266 2.888 1.00 83.06 84 THR A O 1
ATOM 653 N N . GLU A 1 85 ? 2.381 7.133 2.366 1.00 84.25 85 GLU A N 1
ATOM 654 C CA . GLU A 1 85 ? 3.825 7.233 2.583 1.00 84.25 85 GLU A CA 1
ATOM 655 C C . GLU A 1 85 ? 4.468 8.001 1.428 1.00 84.25 85 GLU A C 1
ATOM 657 O O . GLU A 1 85 ? 5.251 8.918 1.650 1.00 84.25 85 GLU A O 1
ATOM 662 N N . LEU A 1 86 ? 4.030 7.726 0.199 1.00 85.44 86 LEU A N 1
ATOM 663 C CA . LEU A 1 86 ? 4.480 8.413 -1.001 1.00 85.44 86 LEU A CA 1
ATOM 664 C C . LEU A 1 86 ? 4.228 9.923 -0.913 1.00 85.44 86 LEU A C 1
ATOM 666 O O . LEU A 1 86 ? 5.104 10.713 -1.237 1.00 85.44 86 LEU A O 1
ATOM 670 N N . MET A 1 87 ? 3.065 10.345 -0.413 1.00 81.75 87 MET A N 1
ATOM 671 C CA . MET A 1 87 ? 2.743 11.766 -0.214 1.00 81.75 87 MET A CA 1
ATOM 672 C C . MET A 1 87 ? 3.615 12.459 0.839 1.00 81.75 87 MET A C 1
ATOM 674 O O . MET A 1 87 ? 3.720 13.684 0.822 1.00 81.75 87 MET A O 1
ATOM 678 N N . GLN A 1 88 ? 4.204 11.701 1.767 1.00 83.06 88 GLN A N 1
ATOM 679 C CA . GLN A 1 88 ? 5.125 12.231 2.774 1.00 83.06 88 GLN A CA 1
ATOM 680 C C . GLN A 1 88 ? 6.553 12.365 2.229 1.00 83.06 88 GLN A C 1
ATOM 682 O O . GLN A 1 88 ? 7.356 13.097 2.806 1.00 83.06 88 GLN A O 1
ATOM 687 N N . MET A 1 89 ? 6.873 11.696 1.117 1.00 81.56 89 MET A N 1
ATOM 688 C CA . MET A 1 89 ? 8.179 11.794 0.474 1.00 81.56 89 MET A CA 1
ATOM 689 C C . MET A 1 89 ? 8.311 13.109 -0.302 1.00 81.56 89 MET A C 1
ATOM 691 O O . MET A 1 89 ? 7.401 13.551 -1.009 1.00 81.56 89 MET A O 1
ATOM 695 N N . ALA A 1 90 ? 9.481 13.738 -0.194 1.00 64.75 90 ALA A N 1
ATOM 696 C CA . ALA A 1 90 ? 9.800 14.932 -0.966 1.00 64.75 90 ALA A CA 1
ATOM 697 C C . ALA A 1 90 ? 9.785 14.621 -2.477 1.00 64.75 90 ALA A C 1
ATOM 699 O O . ALA A 1 90 ? 10.187 13.542 -2.903 1.00 64.75 90 ALA A O 1
ATOM 700 N N . GLY A 1 91 ? 9.289 15.554 -3.296 1.00 67.50 91 GLY A N 1
ATOM 701 C CA . GLY A 1 91 ? 9.258 15.417 -4.764 1.00 67.50 91 GLY A CA 1
ATOM 702 C C . GLY A 1 91 ? 8.092 14.587 -5.323 1.00 67.50 91 GLY A C 1
ATOM 703 O O . GLY A 1 91 ? 7.597 14.898 -6.409 1.00 67.50 91 GLY A O 1
ATOM 704 N N . ALA A 1 92 ? 7.546 13.630 -4.563 1.00 72.56 92 ALA A N 1
ATOM 705 C CA . ALA A 1 92 ? 6.402 12.819 -4.999 1.00 72.56 92 ALA A CA 1
ATOM 706 C C . ALA A 1 92 ? 5.171 13.657 -5.408 1.00 72.56 92 ALA A C 1
ATOM 708 O O . ALA A 1 92 ? 4.666 13.457 -6.518 1.00 72.56 92 ALA A O 1
ATOM 709 N N . PRO A 1 93 ? 4.704 14.653 -4.622 1.00 66.62 93 PRO A N 1
ATOM 710 C CA . PRO A 1 93 ? 3.559 15.478 -5.020 1.00 66.62 93 PRO A CA 1
ATOM 711 C C . PRO A 1 93 ? 3.794 16.283 -6.306 1.00 66.62 93 PRO A C 1
ATOM 713 O O . PRO A 1 93 ? 2.834 16.641 -6.982 1.00 66.62 93 PRO A O 1
ATOM 716 N N . ARG A 1 94 ? 5.060 16.556 -6.653 1.00 68.38 94 ARG A N 1
ATOM 717 C CA . ARG A 1 94 ? 5.464 17.334 -7.835 1.00 68.38 94 ARG A CA 1
ATOM 718 C C . ARG A 1 94 ? 5.622 16.483 -9.101 1.00 68.38 94 ARG A C 1
ATOM 720 O O . ARG A 1 94 ? 5.867 17.039 -10.162 1.00 68.38 94 ARG A O 1
ATOM 727 N N . GLY A 1 95 ? 5.458 15.160 -9.003 1.00 72.44 95 GLY A N 1
ATOM 728 C CA . GLY A 1 95 ? 5.624 14.236 -10.132 1.00 72.44 95 GLY A CA 1
ATOM 729 C C . GLY A 1 95 ? 7.073 13.819 -10.399 1.00 72.44 95 GLY A C 1
ATOM 730 O O . GLY A 1 95 ? 7.347 13.166 -11.402 1.00 72.44 95 GLY A O 1
ATOM 731 N N . GLU A 1 96 ? 8.007 14.134 -9.497 1.00 79.69 96 GLU A N 1
ATOM 732 C CA . GLU A 1 96 ? 9.415 13.729 -9.595 1.00 79.69 96 GLU A CA 1
ATOM 733 C C . GLU A 1 96 ? 9.610 12.301 -9.064 1.00 79.69 96 GLU A C 1
ATOM 735 O O . GLU A 1 96 ? 10.284 12.063 -8.063 1.00 79.69 96 GLU A O 1
ATOM 740 N N . ILE A 1 97 ? 8.997 11.318 -9.731 1.00 82.81 97 ILE A N 1
ATOM 741 C CA . ILE A 1 97 ? 9.055 9.914 -9.290 1.00 82.81 97 ILE A CA 1
ATOM 742 C C . ILE A 1 97 ? 10.502 9.410 -9.266 1.00 82.81 97 ILE A C 1
ATOM 744 O O . ILE A 1 97 ? 10.863 8.657 -8.373 1.00 82.81 97 ILE A O 1
ATOM 748 N N . LYS A 1 98 ? 11.360 9.860 -10.187 1.00 83.81 98 LYS A N 1
ATOM 749 C CA . LYS A 1 98 ? 12.780 9.467 -10.239 1.00 83.81 98 LYS A CA 1
ATOM 750 C C . LYS A 1 98 ? 13.532 9.796 -8.938 1.00 83.81 98 LYS A C 1
ATOM 752 O O . LYS A 1 98 ? 14.165 8.907 -8.366 1.00 83.81 98 LYS A O 1
ATOM 757 N N . GLY A 1 99 ? 13.329 10.997 -8.394 1.00 81.44 99 GLY A N 1
ATOM 758 C CA . GLY A 1 99 ? 13.913 11.403 -7.113 1.00 81.44 99 GLY A CA 1
ATOM 759 C C . GLY A 1 99 ? 13.362 10.597 -5.936 1.00 81.44 99 GLY A C 1
ATOM 760 O O . GLY A 1 99 ? 14.104 10.200 -5.034 1.00 81.44 99 GLY A O 1
ATOM 761 N N . VAL A 1 100 ? 12.075 10.249 -5.984 1.00 84.44 100 VAL A N 1
ATOM 762 C CA . VAL A 1 100 ? 11.446 9.358 -4.997 1.00 84.44 100 VAL A CA 1
ATOM 763 C C . VAL A 1 100 ? 12.073 7.961 -5.029 1.00 84.44 100 VAL A C 1
ATOM 765 O O . VAL A 1 100 ? 12.334 7.392 -3.970 1.00 84.44 100 VAL A O 1
ATOM 768 N N . LEU A 1 101 ? 12.361 7.418 -6.216 1.00 85.38 101 LEU A N 1
ATOM 769 C CA . LEU A 1 101 ? 12.974 6.093 -6.373 1.00 85.38 101 LEU A CA 1
ATOM 770 C C . LEU A 1 101 ? 14.362 6.031 -5.722 1.00 85.38 101 LEU A C 1
ATOM 772 O O . LEU A 1 101 ? 14.645 5.077 -4.997 1.00 85.38 101 LEU A O 1
ATOM 776 N N . SER A 1 102 ? 15.188 7.065 -5.917 1.00 84.88 102 SER A N 1
ATOM 777 C CA . SER A 1 102 ? 16.506 7.161 -5.266 1.00 84.88 102 SER A CA 1
ATOM 778 C C . SER A 1 102 ? 16.414 7.310 -3.742 1.00 84.88 102 SER A C 1
ATOM 780 O O . SER A 1 102 ? 17.241 6.782 -3.005 1.00 84.88 102 SER A O 1
ATOM 782 N N . SER A 1 103 ? 15.359 7.962 -3.247 1.00 84.81 103 SER A N 1
ATOM 783 C CA . SER A 1 103 ? 15.115 8.102 -1.807 1.00 84.81 103 SER A CA 1
ATOM 784 C C . SER A 1 103 ? 14.600 6.809 -1.168 1.00 84.81 103 SER A C 1
ATOM 786 O O . SER A 1 103 ? 14.805 6.570 0.021 1.00 84.81 103 SER A O 1
ATOM 788 N N . LEU A 1 104 ? 13.912 5.963 -1.939 1.00 83.44 104 LEU A N 1
ATOM 789 C CA . LEU A 1 104 ? 13.297 4.742 -1.431 1.00 83.44 104 LEU A CA 1
ATOM 790 C C . LEU A 1 104 ? 14.332 3.648 -1.138 1.00 83.44 104 LEU A C 1
ATOM 792 O O . LEU A 1 104 ? 14.204 2.870 -0.182 1.00 83.44 104 LEU A O 1
ATOM 796 N N . THR A 1 105 ? 15.359 3.540 -1.977 1.00 82.31 105 THR A N 1
ATOM 797 C CA . THR A 1 105 ? 16.355 2.472 -1.883 1.00 82.31 105 THR A CA 1
ATOM 798 C C . THR A 1 105 ? 17.738 2.988 -2.265 1.00 82.31 105 THR A C 1
ATOM 800 O O . THR A 1 105 ? 17.895 3.595 -3.316 1.00 82.31 105 THR A O 1
ATOM 803 N N . SER A 1 106 ? 18.751 2.626 -1.477 1.00 83.81 106 SER A N 1
ATOM 804 C CA . SER A 1 106 ? 20.162 2.908 -1.770 1.00 83.81 106 SER A CA 1
ATOM 805 C C . SER A 1 106 ? 20.687 2.217 -3.032 1.00 83.81 106 SER A C 1
ATOM 807 O O . 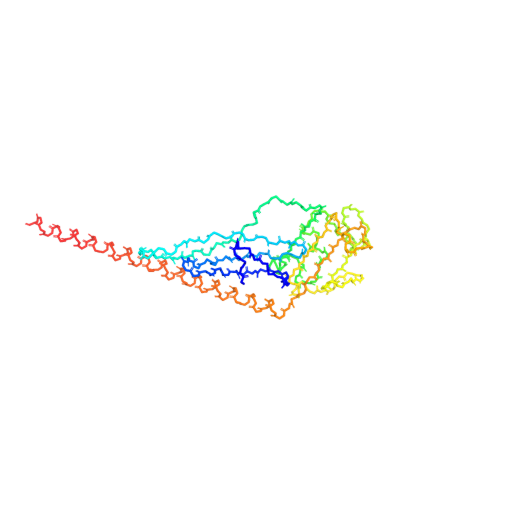SER A 1 106 ? 21.729 2.606 -3.547 1.00 83.81 106 SER A O 1
ATOM 809 N N . ASP A 1 107 ? 19.986 1.196 -3.534 1.00 85.88 107 ASP A N 1
ATOM 810 C CA . ASP A 1 107 ? 20.356 0.486 -4.765 1.00 85.88 107 ASP A CA 1
ATOM 811 C C . ASP A 1 107 ? 20.066 1.312 -6.029 1.00 85.88 107 ASP A C 1
ATOM 813 O O . ASP A 1 107 ? 20.434 0.900 -7.133 1.00 85.88 107 ASP A O 1
ATOM 817 N N . VAL A 1 108 ? 19.359 2.435 -5.870 1.00 88.06 108 VAL A N 1
ATOM 818 C CA . VAL A 1 108 ? 18.870 3.283 -6.949 1.00 88.06 108 VAL A CA 1
ATOM 819 C C . VAL A 1 108 ? 19.530 4.646 -6.853 1.00 88.06 108 VAL A C 1
ATOM 821 O O . VAL A 1 108 ? 19.416 5.331 -5.841 1.00 88.06 108 VAL A O 1
ATOM 824 N N . ILE A 1 109 ? 20.194 5.055 -7.928 1.00 86.75 109 ILE A N 1
ATOM 825 C CA . ILE A 1 109 ? 20.845 6.360 -8.018 1.00 86.75 109 ILE A CA 1
ATOM 826 C C . ILE A 1 109 ? 20.253 7.103 -9.206 1.00 86.75 109 ILE A C 1
ATOM 828 O O . ILE A 1 109 ? 20.144 6.549 -10.298 1.00 86.75 109 ILE A O 1
ATOM 832 N N . GLU A 1 110 ? 19.874 8.360 -8.997 1.00 87.06 110 GLU A N 1
ATOM 833 C CA . GLU A 1 110 ? 19.509 9.258 -10.087 1.00 87.06 110 GLU A CA 1
ATOM 834 C C . GLU A 1 110 ? 20.738 10.069 -10.512 1.00 87.06 110 GLU A C 1
ATOM 836 O O . GLU A 1 110 ? 21.411 10.686 -9.687 1.00 87.06 110 GLU A O 1
ATOM 841 N N . THR A 1 111 ? 21.079 10.054 -11.798 1.00 84.12 111 THR A N 1
ATOM 842 C CA . THR A 1 111 ? 22.176 10.854 -12.360 1.00 84.12 111 THR A CA 1
ATOM 843 C C . THR A 1 111 ? 21.763 11.362 -13.732 1.00 84.12 111 THR A C 1
ATOM 845 O O . THR A 1 111 ? 21.253 10.605 -14.548 1.00 84.12 111 THR A O 1
ATOM 848 N N . ASN A 1 112 ? 21.949 12.660 -13.992 1.00 81.56 112 ASN A N 1
ATOM 849 C CA . ASN A 1 112 ? 21.585 13.304 -15.263 1.00 81.56 112 ASN A CA 1
ATOM 8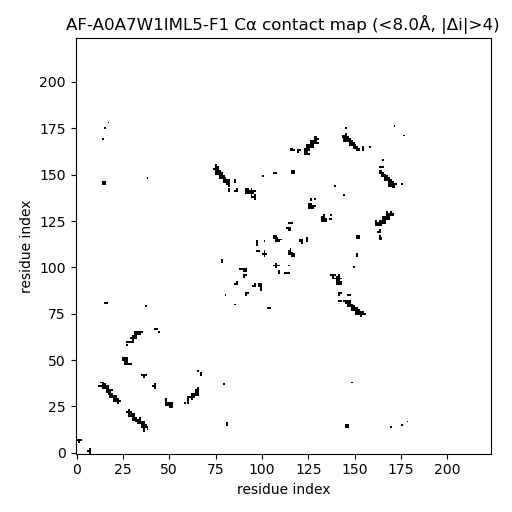50 C C . ASN A 1 112 ? 20.122 13.062 -15.707 1.00 81.56 112 ASN A C 1
ATOM 852 O O . ASN A 1 112 ? 19.829 13.031 -16.900 1.00 81.56 112 ASN A O 1
ATOM 856 N N . GLY A 1 113 ? 19.196 12.890 -14.754 1.00 79.88 113 GLY A N 1
ATOM 857 C CA . GLY A 1 113 ? 17.780 12.615 -15.028 1.00 79.88 113 GLY A CA 1
ATOM 858 C C . GLY A 1 113 ? 17.475 11.170 -15.445 1.00 79.88 113 GLY A C 1
ATOM 859 O O . GLY A 1 113 ? 16.339 10.867 -15.828 1.00 79.88 113 GLY A O 1
ATOM 860 N N . GLU A 1 114 ? 18.454 10.272 -15.364 1.00 83.44 114 GLU A N 1
ATOM 861 C CA . GLU A 1 114 ? 18.302 8.830 -15.537 1.00 83.44 114 GLU A CA 1
ATOM 862 C C . GLU A 1 114 ? 18.394 8.107 -14.195 1.00 83.44 114 GLU A C 1
ATOM 864 O O . GLU A 1 114 ? 19.056 8.563 -13.264 1.00 83.44 114 GLU A O 1
ATOM 869 N N . VAL A 1 115 ? 17.708 6.969 -14.096 1.00 87.06 115 VAL A N 1
ATOM 870 C CA . VAL A 1 115 ? 17.702 6.136 -12.894 1.00 87.06 115 VAL A CA 1
ATOM 871 C C . VAL A 1 115 ? 18.545 4.897 -13.158 1.00 87.06 115 VAL A C 1
ATOM 873 O O . VAL A 1 115 ? 18.281 4.152 -14.100 1.00 87.06 115 VAL A O 1
ATOM 876 N N . HIS A 1 116 ? 19.540 4.676 -12.308 1.00 88.75 116 HIS A N 1
ATOM 877 C CA . HIS A 1 116 ? 20.479 3.569 -12.393 1.00 88.75 116 HIS A CA 1
ATOM 878 C C . HIS A 1 116 ? 20.239 2.604 -11.235 1.00 88.75 116 HIS A C 1
ATOM 880 O O . HIS A 1 116 ? 20.360 2.974 -10.067 1.00 88.75 116 HIS A O 1
ATOM 886 N N . TYR A 1 117 ? 19.933 1.349 -11.559 1.00 89.56 117 TYR A N 1
ATOM 887 C CA . TYR A 1 117 ? 19.754 0.281 -10.575 1.00 89.56 117 TYR A CA 1
ATOM 888 C C . TYR A 1 117 ? 21.037 -0.522 -10.490 1.00 89.56 117 TYR A C 1
ATOM 890 O O . TYR A 1 117 ? 21.421 -1.134 -11.487 1.00 89.56 117 TYR A O 1
ATOM 898 N N . ARG A 1 118 ? 21.721 -0.512 -9.342 1.00 87.31 118 ARG A N 1
ATOM 899 C CA . ARG A 1 118 ? 22.960 -1.288 -9.129 1.00 87.31 118 ARG A CA 1
ATOM 900 C C . ARG A 1 118 ? 23.984 -1.142 -10.279 1.00 87.31 118 ARG A C 1
ATOM 902 O O . ARG A 1 118 ? 24.614 -2.114 -10.681 1.00 87.31 118 ARG A O 1
ATOM 909 N N . GLY A 1 119 ? 24.123 0.069 -10.834 1.00 86.38 119 GLY A N 1
ATOM 910 C CA . GLY A 1 119 ? 25.074 0.387 -11.914 1.00 86.38 119 GLY A CA 1
ATOM 911 C C . GLY A 1 119 ? 24.591 0.121 -13.347 1.00 86.38 119 GLY A C 1
ATOM 912 O O . GLY A 1 119 ? 25.379 0.221 -14.284 1.00 86.38 119 GLY A O 1
ATOM 913 N N . THR A 1 120 ? 23.315 -0.213 -13.545 1.00 88.25 120 THR A N 1
ATOM 914 C CA . THR A 1 120 ? 22.729 -0.402 -14.885 1.00 88.25 120 THR A CA 1
ATOM 915 C C . THR A 1 120 ? 22.492 0.917 -15.619 1.00 88.25 120 THR A C 1
ATOM 917 O O . THR A 1 120 ? 22.477 1.984 -15.012 1.00 88.25 120 THR A O 1
ATOM 920 N N . ARG A 1 121 ? 22.324 0.859 -16.945 1.00 86.62 121 ARG A N 1
ATOM 921 C CA . ARG A 1 121 ? 22.047 2.035 -17.786 1.00 86.62 121 ARG A CA 1
ATOM 922 C C . ARG A 1 121 ? 20.622 2.563 -17.563 1.00 86.62 121 ARG A C 1
ATOM 924 O O . ARG A 1 121 ? 19.733 1.789 -17.214 1.00 86.62 121 ARG A O 1
ATOM 931 N N . GLY A 1 122 ? 20.391 3.854 -17.810 1.00 81.31 122 GLY A N 1
ATOM 932 C CA . GLY A 1 122 ? 19.071 4.469 -17.636 1.00 81.31 122 GLY A CA 1
ATOM 933 C C . GLY A 1 122 ? 17.975 3.866 -18.522 1.00 81.31 122 GLY A C 1
ATOM 934 O O . GLY A 1 122 ? 16.822 3.772 -18.100 1.00 81.31 122 GLY A O 1
ATOM 935 N N . ASP A 1 123 ? 18.341 3.384 -19.714 1.00 83.19 123 ASP A N 1
ATOM 936 C CA . ASP A 1 123 ? 17.463 2.698 -20.673 1.00 83.19 123 ASP A CA 1
ATOM 937 C C . ASP A 1 123 ? 17.162 1.235 -20.304 1.00 83.19 123 ASP A C 1
ATOM 939 O O . ASP A 1 123 ? 16.222 0.645 -20.832 1.00 83.19 123 ASP A O 1
ATOM 943 N N . ALA A 1 124 ? 17.906 0.659 -19.355 1.00 85.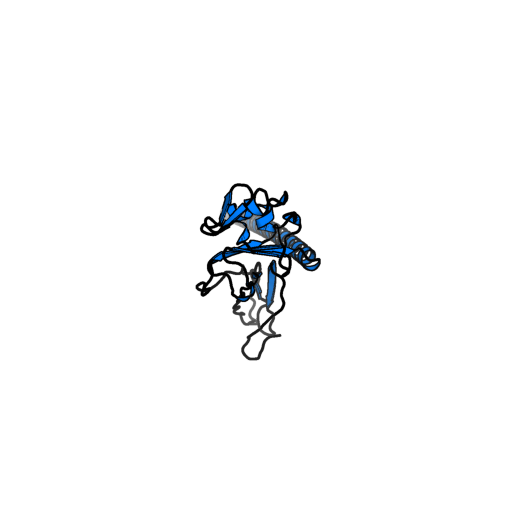75 124 ALA A N 1
ATOM 944 C CA . ALA A 1 124 ? 17.701 -0.704 -18.874 1.00 85.75 124 ALA A CA 1
ATOM 945 C C . ALA A 1 124 ? 16.603 -0.809 -17.801 1.00 85.75 124 ALA A C 1
ATOM 947 O O . ALA A 1 124 ? 16.382 -1.902 -17.278 1.00 85.75 124 ALA A O 1
ATOM 948 N N . THR A 1 125 ? 15.935 0.300 -17.461 1.00 87.19 125 THR A N 1
ATOM 949 C CA . THR A 1 125 ? 14.839 0.351 -16.484 1.00 87.19 125 THR A CA 1
ATOM 950 C C . THR A 1 125 ? 13.483 0.197 -17.166 1.00 87.19 125 THR A C 1
ATOM 952 O O . THR A 1 125 ? 13.144 0.953 -18.077 1.00 87.19 125 THR A O 1
ATOM 955 N N . GLY A 1 126 ? 12.661 -0.732 -16.680 1.00 89.50 126 GLY A N 1
ATOM 956 C CA . GLY A 1 126 ? 11.274 -0.881 -17.119 1.00 89.50 126 GLY A CA 1
ATOM 957 C C . GLY A 1 126 ? 10.312 -0.082 -16.245 1.00 89.50 126 GLY A C 1
ATOM 958 O O . GLY A 1 126 ? 10.289 -0.278 -15.033 1.00 89.50 126 GLY A O 1
ATOM 959 N N . TYR A 1 127 ? 9.483 0.771 -16.847 1.00 90.12 127 TYR A N 1
ATOM 960 C CA . TYR A 1 127 ? 8.359 1.418 -16.163 1.00 90.12 127 TYR A CA 1
ATOM 961 C C . TYR A 1 127 ? 7.055 0.744 -16.582 1.00 90.12 127 TYR A C 1
ATOM 963 O O . TYR A 1 127 ? 6.804 0.559 -17.772 1.00 90.12 127 TYR A O 1
ATOM 971 N N . PHE A 1 128 ? 6.230 0.383 -15.603 1.00 91.19 128 PHE A N 1
ATOM 972 C CA . PHE A 1 128 ? 4.919 -0.217 -15.808 1.00 91.19 128 PHE A CA 1
ATOM 973 C C . PHE A 1 128 ? 3.879 0.610 -15.071 1.00 91.19 128 PHE A C 1
ATOM 975 O O . PHE A 1 128 ? 3.970 0.779 -13.858 1.00 91.19 128 PHE A O 1
ATOM 982 N N . ILE A 1 129 ? 2.890 1.110 -15.800 1.00 91.19 129 ILE A N 1
ATOM 983 C CA . ILE A 1 129 ? 1.759 1.853 -15.250 1.00 91.19 129 ILE A CA 1
ATOM 984 C C . ILE A 1 129 ? 0.530 0.972 -15.428 1.00 91.19 129 ILE A C 1
ATOM 986 O O . ILE A 1 129 ? 0.196 0.609 -16.554 1.00 91.19 129 ILE A O 1
ATOM 990 N N . ASP A 1 130 ? -0.091 0.569 -14.321 1.00 90.06 130 ASP A N 1
ATOM 991 C CA . ASP A 1 130 ? -1.269 -0.311 -14.304 1.00 90.06 130 ASP A CA 1
ATOM 992 C C . ASP A 1 130 ? -1.085 -1.597 -15.139 1.00 90.06 130 ASP A C 1
ATOM 994 O O . ASP A 1 130 ? -2.003 -2.100 -15.783 1.00 90.06 130 ASP A O 1
ATOM 998 N N . GLY A 1 131 ? 0.142 -2.130 -15.144 1.00 88.62 131 GLY A N 1
ATOM 999 C CA . GLY A 1 131 ? 0.522 -3.340 -15.881 1.00 88.62 131 GLY A CA 1
ATOM 1000 C C . GLY A 1 131 ? 0.960 -3.115 -17.332 1.00 88.62 131 GLY A C 1
ATOM 1001 O O . GLY A 1 131 ? 1.459 -4.048 -17.958 1.00 88.62 131 GLY A O 1
ATOM 1002 N N . VAL A 1 132 ? 0.852 -1.895 -17.865 1.00 89.56 132 VAL A N 1
ATOM 1003 C CA . VAL A 1 132 ? 1.295 -1.552 -19.224 1.00 89.56 132 VAL A CA 1
ATOM 1004 C C . VAL A 1 132 ? 2.698 -0.960 -19.189 1.00 89.56 132 VAL A C 1
ATOM 1006 O O . VAL A 1 132 ? 2.962 -0.016 -18.445 1.00 89.56 132 VAL A O 1
ATOM 1009 N N . ARG A 1 133 ? 3.604 -1.488 -20.019 1.00 89.19 133 ARG A N 1
ATOM 1010 C CA . ARG A 1 133 ? 4.962 -0.948 -20.153 1.00 89.19 133 ARG A CA 1
ATOM 1011 C C . ARG A 1 133 ? 4.928 0.421 -20.828 1.00 89.19 133 ARG A C 1
ATOM 1013 O O . ARG A 1 133 ? 4.399 0.552 -21.930 1.00 89.19 133 ARG A O 1
ATOM 1020 N N . THR A 1 134 ? 5.550 1.416 -20.205 1.00 86.69 134 THR A N 1
ATOM 1021 C CA . THR A 1 134 ? 5.709 2.759 -20.767 1.00 86.69 134 THR A CA 1
ATOM 1022 C C . THR A 1 134 ? 7.177 3.075 -21.032 1.00 86.69 134 THR A C 1
ATOM 1024 O O . THR A 1 134 ? 8.073 2.737 -20.257 1.00 86.69 134 THR A O 1
ATOM 1027 N N . LEU A 1 135 ? 7.432 3.717 -22.171 1.00 78.81 135 LEU A N 1
ATOM 1028 C CA . LEU A 1 135 ? 8.763 4.159 -22.585 1.00 78.81 135 LEU A CA 1
ATOM 1029 C C . LEU A 1 135 ? 8.968 5.617 -22.155 1.00 78.81 135 LEU A C 1
ATOM 1031 O O . LEU A 1 135 ? 8.037 6.415 -22.214 1.00 78.81 135 LEU A O 1
ATOM 1035 N N . GLY A 1 136 ? 10.182 5.976 -21.734 1.00 68.69 136 GLY A N 1
ATOM 1036 C CA . GLY A 1 136 ? 10.527 7.362 -21.377 1.00 68.69 136 GLY A CA 1
ATOM 1037 C C . GLY A 1 136 ? 10.192 7.784 -19.939 1.00 68.69 136 GLY A C 1
ATOM 1038 O O . GLY A 1 136 ? 10.425 8.934 -19.572 1.00 68.69 136 GLY A O 1
ATOM 1039 N N . GLY A 1 137 ? 9.718 6.858 -19.100 1.00 68.50 137 GLY A N 1
ATOM 1040 C CA . GLY A 1 137 ? 9.423 7.099 -17.687 1.00 68.50 137 GLY A CA 1
ATOM 1041 C C . GLY A 1 137 ? 7.953 7.411 -17.406 1.00 68.50 137 GLY A C 1
ATOM 1042 O O . GLY A 1 137 ? 7.079 7.239 -18.253 1.00 68.50 137 GLY A O 1
ATOM 1043 N N . SER A 1 138 ? 7.680 7.838 -16.175 1.00 68.69 138 SER A N 1
ATOM 1044 C CA . SER A 1 138 ? 6.341 8.196 -15.710 1.00 68.69 138 SER A CA 1
ATOM 1045 C C . SER A 1 138 ? 6.259 9.697 -15.447 1.00 68.69 138 SER A C 1
ATOM 1047 O O . SER A 1 138 ? 6.962 10.207 -14.580 1.00 68.69 138 SER A O 1
ATOM 1049 N N . THR A 1 139 ? 5.373 10.391 -16.164 1.00 73.94 139 THR A N 1
ATOM 1050 C CA . THR A 1 139 ? 5.020 11.805 -15.931 1.00 73.94 139 THR A CA 1
ATOM 1051 C C . THR A 1 139 ? 3.829 11.958 -14.982 1.00 73.94 139 THR A C 1
ATOM 1053 O O . THR A 1 139 ? 3.199 13.014 -14.933 1.00 73.94 139 THR A O 1
ATOM 1056 N N . LEU A 1 140 ? 3.455 10.893 -14.268 1.00 83.25 140 LEU A N 1
ATOM 1057 C CA . LEU A 1 140 ? 2.326 10.933 -13.351 1.00 83.25 140 LEU A CA 1
ATOM 1058 C C . LEU A 1 140 ? 2.668 11.774 -12.113 1.00 83.25 140 LEU A C 1
ATOM 1060 O O . LEU A 1 140 ? 3.703 11.547 -11.483 1.00 83.25 140 LEU A O 1
ATOM 1064 N N . PRO A 1 141 ? 1.786 12.696 -11.695 1.00 85.69 141 PRO A N 1
ATOM 1065 C CA . PRO A 1 141 ? 1.878 13.284 -10.369 1.00 85.69 141 PRO A CA 1
ATOM 1066 C C . PRO A 1 141 ? 1.785 12.177 -9.314 1.00 85.69 141 PRO A C 1
ATOM 1068 O O . PRO A 1 141 ? 0.897 11.324 -9.394 1.00 85.69 141 PRO A O 1
ATOM 1071 N N . GLY A 1 142 ? 2.622 12.217 -8.271 1.00 84.19 142 GLY A N 1
ATOM 1072 C CA . GLY A 1 142 ? 2.551 11.233 -7.181 1.00 84.19 142 GLY A CA 1
ATOM 1073 C C . GLY A 1 142 ? 1.198 11.227 -6.466 1.00 84.19 142 GLY A C 1
ATOM 1074 O O . GLY A 1 142 ? 0.820 10.238 -5.847 1.00 84.19 142 GLY A O 1
ATOM 1075 N N . MET A 1 143 ? 0.404 12.291 -6.629 1.00 84.75 143 MET A N 1
ATOM 1076 C CA . MET A 1 143 ? -0.955 12.350 -6.103 1.00 84.75 143 MET A CA 1
ATOM 1077 C C . MET A 1 143 ? -1.908 11.308 -6.693 1.00 84.75 143 MET A C 1
ATOM 1079 O O . MET A 1 143 ? -2.843 10.888 -6.004 1.00 84.75 143 MET A O 1
ATOM 1083 N N . CYS A 1 144 ? -1.664 10.902 -7.938 1.00 88.12 144 CYS A N 1
ATOM 1084 C CA . CYS A 1 144 ? -2.469 9.943 -8.687 1.00 88.12 144 CYS A CA 1
ATOM 1085 C C . CYS A 1 144 ? -2.019 8.492 -8.470 1.00 88.12 144 CYS A C 1
ATOM 1087 O O . CYS A 1 144 ? -2.674 7.582 -8.968 1.00 88.12 144 CYS A O 1
ATOM 1089 N N . ILE A 1 145 ? -0.925 8.272 -7.737 1.00 89.62 145 ILE A N 1
ATOM 1090 C CA . ILE A 1 145 ? -0.338 6.952 -7.502 1.00 89.62 145 ILE A CA 1
ATOM 1091 C C . ILE A 1 145 ? -0.902 6.378 -6.199 1.00 89.62 145 ILE A C 1
ATOM 1093 O O . ILE A 1 145 ? -0.850 7.023 -5.151 1.00 89.62 145 ILE A O 1
ATOM 1097 N N . GLU A 1 146 ? -1.470 5.177 -6.278 1.00 89.88 146 GLU A N 1
ATOM 1098 C CA . GLU A 1 146 ? -1.931 4.402 -5.122 1.00 89.88 146 GLU A CA 1
ATOM 1099 C C . GLU A 1 146 ? -0.774 3.645 -4.474 1.00 89.88 146 GLU A C 1
ATOM 1101 O O . GLU A 1 146 ? -0.636 3.636 -3.254 1.00 89.88 146 GLU A O 1
ATOM 1106 N N . ASN A 1 147 ? 0.059 3.011 -5.295 1.00 90.44 147 ASN A N 1
ATOM 1107 C CA . ASN A 1 147 ? 1.186 2.220 -4.835 1.00 90.44 147 ASN A CA 1
ATOM 1108 C C . ASN A 1 147 ? 2.345 2.340 -5.831 1.00 90.44 147 ASN A C 1
ATOM 1110 O O . ASN A 1 147 ? 2.145 2.270 -7.049 1.00 90.44 147 ASN A O 1
ATOM 1114 N N . LEU A 1 148 ? 3.549 2.536 -5.298 1.00 90.56 148 LEU A N 1
ATOM 1115 C CA . LEU A 1 148 ? 4.799 2.548 -6.047 1.00 90.56 148 LEU A CA 1
ATOM 1116 C C . LEU A 1 148 ? 5.643 1.366 -5.584 1.00 90.56 148 LEU A C 1
ATOM 1118 O O . LEU A 1 148 ? 6.065 1.323 -4.431 1.00 90.56 148 LEU A O 1
ATOM 1122 N N . THR A 1 149 ? 5.912 0.427 -6.484 1.00 90.75 149 THR A N 1
ATOM 1123 C CA . THR A 1 149 ? 6.730 -0.750 -6.191 1.00 90.75 149 THR A CA 1
ATOM 1124 C C . THR A 1 149 ? 7.946 -0.794 -7.092 1.00 90.75 149 THR A C 1
ATOM 1126 O O . THR A 1 149 ? 7.857 -0.604 -8.300 1.00 90.75 149 THR A O 1
ATOM 1129 N N . VAL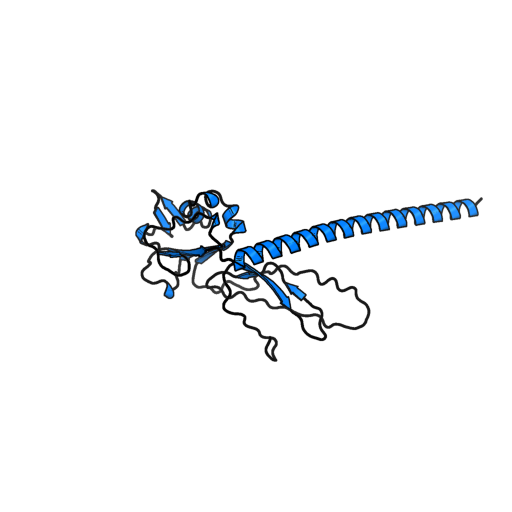 A 1 150 ? 9.098 -1.055 -6.492 1.00 90.44 150 VAL A N 1
ATOM 1130 C CA . VAL A 1 150 ? 10.397 -1.034 -7.148 1.00 90.44 150 VAL A CA 1
ATOM 1131 C C . VAL A 1 150 ? 11.079 -2.365 -6.928 1.00 90.44 150 VAL A C 1
ATOM 1133 O O . VAL A 1 150 ? 11.287 -2.776 -5.788 1.00 90.44 150 VAL A O 1
ATOM 1136 N N . PHE A 1 151 ? 11.469 -3.008 -8.020 1.00 90.38 151 PHE A N 1
ATOM 1137 C CA . PHE A 1 151 ? 12.375 -4.146 -8.011 1.00 90.38 151 PHE A CA 1
ATOM 1138 C C . PHE A 1 151 ? 13.780 -3.648 -8.325 1.00 90.38 151 PHE A C 1
ATOM 1140 O O . PHE A 1 151 ? 14.051 -3.257 -9.460 1.00 90.38 151 PHE A O 1
ATOM 1147 N N . SER A 1 152 ? 14.668 -3.655 -7.330 1.00 88.19 152 SER A N 1
ATOM 1148 C CA . SER A 1 152 ? 16.059 -3.219 -7.511 1.00 88.19 152 SER A CA 1
ATOM 1149 C C . SER A 1 152 ? 16.995 -4.343 -7.962 1.00 88.19 152 SER A C 1
ATOM 1151 O O . SER A 1 152 ? 18.081 -4.075 -8.475 1.00 88.19 152 SER A O 1
ATOM 1153 N N . GLY A 1 153 ? 16.585 -5.603 -7.802 1.00 84.88 153 GLY A N 1
ATOM 1154 C CA . GLY A 1 153 ? 17.342 -6.766 -8.253 1.00 84.88 153 GLY A CA 1
ATOM 1155 C C . GLY A 1 153 ? 16.517 -8.049 -8.226 1.00 84.88 153 GLY A C 1
ATOM 1156 O O . GLY A 1 153 ? 15.516 -8.135 -7.517 1.00 84.88 153 GLY A O 1
ATOM 1157 N N . GLY A 1 154 ? 16.937 -9.046 -9.011 1.00 84.56 154 GLY A N 1
ATOM 1158 C CA . GLY A 1 154 ? 16.202 -10.309 -9.154 1.00 84.56 154 GLY A CA 1
ATOM 1159 C C . GLY A 1 154 ? 14.848 -10.142 -9.850 1.00 84.56 154 GLY A C 1
ATOM 1160 O O . GLY A 1 154 ? 13.897 -10.824 -9.494 1.00 84.56 154 GLY A O 1
ATOM 1161 N N . VAL A 1 155 ? 14.731 -9.208 -10.802 1.00 86.50 155 VAL A N 1
ATOM 1162 C CA . VAL A 1 155 ? 13.462 -8.883 -11.474 1.00 86.50 155 VAL A CA 1
ATOM 1163 C C . VAL A 1 155 ? 12.743 -10.155 -11.962 1.00 86.50 155 VAL A C 1
ATOM 1165 O O . VAL A 1 155 ? 13.350 -10.960 -12.673 1.00 86.50 155 VAL A O 1
ATOM 1168 N N . PRO A 1 156 ? 11.454 -10.348 -11.617 1.00 85.62 156 PRO A N 1
ATOM 1169 C CA . PRO A 1 156 ? 10.688 -11.503 -12.068 1.00 85.62 156 PRO A CA 1
ATOM 1170 C C . PRO A 1 156 ? 10.629 -11.615 -13.598 1.00 85.62 156 PRO A C 1
ATOM 1172 O O . PRO A 1 156 ? 10.385 -10.630 -14.295 1.00 85.62 156 PRO A O 1
ATOM 1175 N N . ALA A 1 157 ? 10.748 -12.841 -14.118 1.00 85.94 157 ALA A N 1
ATOM 1176 C CA . ALA A 1 157 ? 10.768 -13.115 -15.561 1.00 85.94 157 ALA A CA 1
ATOM 1177 C C . ALA A 1 157 ? 9.511 -12.637 -16.317 1.00 85.94 157 ALA A C 1
ATOM 1179 O O . ALA A 1 157 ? 9.568 -12.423 -17.524 1.00 85.94 157 ALA A O 1
ATOM 1180 N N . MET A 1 158 ? 8.391 -12.432 -15.616 1.00 85.75 158 MET A N 1
ATOM 1181 C CA . MET A 1 158 ? 7.142 -11.922 -16.195 1.00 85.75 158 MET A CA 1
ATOM 1182 C C . MET A 1 158 ? 7.261 -10.513 -16.788 1.00 85.75 158 MET A C 1
ATOM 1184 O O . MET A 1 158 ? 6.460 -10.162 -17.647 1.00 85.75 158 MET A O 1
ATOM 1188 N N . TYR A 1 159 ? 8.226 -9.708 -16.331 1.00 87.12 159 TYR A N 1
ATOM 1189 C CA . TYR A 1 159 ? 8.385 -8.344 -16.829 1.00 87.12 159 TYR A CA 1
ATOM 1190 C C . TYR A 1 159 ? 9.137 -8.286 -18.157 1.00 87.12 159 TYR A C 1
ATOM 1192 O O . TYR A 1 159 ? 8.815 -7.409 -18.955 1.00 87.12 159 TYR A O 1
ATOM 1200 N N . GLY A 1 160 ? 10.030 -9.254 -18.421 1.00 83.56 160 GLY A N 1
ATOM 1201 C CA . GLY A 1 160 ? 10.770 -9.419 -19.680 1.00 83.56 160 GLY A CA 1
ATOM 1202 C C . GLY A 1 160 ? 11.588 -8.192 -20.107 1.00 83.56 160 GLY A C 1
ATOM 1203 O O . GLY A 1 160 ? 11.360 -7.094 -19.627 1.00 83.56 160 GLY A O 1
ATOM 1204 N N . ASP A 1 161 ? 12.555 -8.365 -21.015 1.00 84.19 161 ASP A N 1
ATOM 1205 C CA . ASP A 1 161 ? 13.194 -7.257 -21.764 1.00 84.19 161 ASP A CA 1
ATOM 1206 C C . ASP A 1 161 ? 13.611 -6.019 -20.919 1.00 84.19 161 ASP A C 1
ATOM 1208 O O . ASP A 1 161 ? 13.502 -4.860 -21.326 1.00 84.19 161 ASP A O 1
ATOM 1212 N N . VAL A 1 162 ? 14.060 -6.284 -19.690 1.00 85.31 162 VAL A N 1
ATOM 1213 C CA . VAL A 1 162 ? 14.541 -5.313 -18.706 1.00 85.31 162 VAL A CA 1
ATOM 1214 C C . VAL A 1 162 ? 15.745 -5.960 -18.035 1.00 85.31 162 VAL A C 1
ATOM 1216 O O . VAL A 1 162 ? 15.639 -7.055 -17.484 1.00 85.31 162 VAL A O 1
ATOM 1219 N N . MET A 1 163 ? 16.903 -5.305 -18.114 1.00 81.00 163 MET A N 1
ATOM 1220 C CA . MET A 1 163 ? 18.154 -5.815 -17.530 1.00 81.00 163 MET A CA 1
ATOM 1221 C C . MET A 1 163 ? 18.522 -5.120 -16.212 1.00 81.00 163 MET A C 1
ATOM 1223 O O . MET A 1 163 ? 19.407 -5.593 -15.503 1.00 81.00 163 MET A O 1
ATOM 1227 N N . GLY A 1 164 ? 17.867 -3.999 -15.896 1.00 85.94 164 GLY A N 1
ATOM 1228 C CA . GLY A 1 164 ? 18.023 -3.260 -14.647 1.00 85.94 164 GLY A CA 1
ATOM 1229 C C . GLY A 1 164 ? 16.843 -3.449 -13.707 1.00 85.94 164 GLY A C 1
ATOM 1230 O O . GLY A 1 164 ? 16.439 -4.575 -13.425 1.00 85.94 164 GLY A O 1
ATOM 1231 N N . GLY A 1 165 ? 16.323 -2.341 -13.183 1.00 88.94 165 GLY A N 1
ATOM 1232 C CA . GLY A 1 165 ? 15.189 -2.350 -12.266 1.00 88.94 165 GLY A CA 1
ATOM 1233 C C . GLY A 1 165 ? 13.841 -2.258 -12.968 1.00 88.94 165 GLY A C 1
ATOM 1234 O O . GLY A 1 165 ? 13.727 -1.774 -14.097 1.00 88.94 165 GLY A O 1
ATOM 1235 N N . VAL A 1 166 ? 12.800 -2.690 -12.260 1.00 90.75 166 VAL A N 1
ATOM 1236 C CA . VAL A 1 166 ? 11.407 -2.519 -12.686 1.00 90.75 166 VAL A CA 1
ATOM 1237 C C . VAL A 1 166 ? 10.685 -1.616 -11.702 1.00 90.75 166 VAL A C 1
ATOM 1239 O O . VAL A 1 166 ? 10.683 -1.872 -10.499 1.00 90.75 166 VAL A O 1
ATOM 1242 N N . VAL A 1 167 ? 10.041 -0.581 -12.230 1.00 90.31 167 VAL A N 1
ATOM 1243 C CA . VAL A 1 167 ? 9.166 0.322 -11.488 1.00 90.31 167 VAL A CA 1
ATOM 1244 C C . VAL A 1 167 ? 7.732 0.019 -11.876 1.00 90.31 167 VAL A C 1
ATOM 1246 O O . VAL A 1 167 ? 7.344 0.187 -13.030 1.00 90.31 167 VAL A O 1
ATOM 1249 N N . ILE A 1 168 ? 6.939 -0.406 -10.903 1.00 90.81 168 ILE A N 1
ATOM 1250 C CA . ILE A 1 168 ? 5.508 -0.637 -11.041 1.00 90.81 168 ILE A CA 1
ATOM 1251 C C . ILE A 1 168 ? 4.778 0.498 -10.349 1.00 90.81 168 ILE A C 1
ATOM 1253 O O . ILE A 1 168 ? 4.959 0.751 -9.158 1.00 90.81 168 ILE A O 1
ATOM 1257 N N . ILE A 1 169 ? 3.921 1.155 -11.107 1.00 91.25 169 ILE A N 1
ATOM 1258 C CA . ILE A 1 169 ? 3.074 2.241 -10.656 1.00 91.25 169 ILE A CA 1
ATOM 1259 C C . ILE A 1 169 ? 1.642 1.753 -10.779 1.00 91.25 169 ILE A C 1
ATOM 1261 O O . ILE A 1 169 ? 1.184 1.427 -11.872 1.00 91.25 169 ILE A O 1
ATOM 1265 N N . THR A 1 170 ? 0.949 1.699 -9.649 1.00 91.56 170 THR A N 1
ATOM 1266 C CA . THR A 1 170 ? -0.495 1.456 -9.612 1.00 91.56 170 THR A CA 1
ATOM 1267 C C . THR A 1 170 ? -1.190 2.784 -9.370 1.00 91.56 170 THR A C 1
ATOM 1269 O O . THR A 1 170 ? -0.872 3.479 -8.401 1.00 91.56 170 THR A O 1
ATOM 1272 N N . THR A 1 171 ? -2.115 3.165 -10.244 1.00 91.31 171 THR A N 1
ATOM 1273 C CA . THR A 1 171 ? -2.866 4.414 -10.119 1.00 91.31 171 THR A CA 1
ATOM 1274 C C . THR A 1 171 ? -4.035 4.283 -9.143 1.00 91.31 171 THR A C 1
ATOM 1276 O O . THR A 1 171 ? -4.503 3.195 -8.801 1.00 91.31 171 THR A O 1
ATOM 1279 N N . LYS A 1 172 ? -4.507 5.425 -8.639 1.00 90.19 172 LYS A N 1
ATOM 1280 C CA . LYS A 1 172 ? -5.672 5.477 -7.753 1.00 90.19 172 LYS A CA 1
ATOM 1281 C C . LYS A 1 172 ? -6.950 5.168 -8.516 1.00 90.19 172 LYS A C 1
ATOM 1283 O O . LYS A 1 172 ? -7.350 5.910 -9.407 1.00 90.19 172 LYS A O 1
ATOM 1288 N N . SER A 1 173 ? -7.639 4.123 -8.074 1.00 89.50 173 SER A N 1
ATOM 1289 C CA . SER A 1 173 ? -8.991 3.787 -8.520 1.00 89.50 173 SER A CA 1
ATOM 1290 C C . SER A 1 173 ? -10.063 4.480 -7.667 1.00 89.50 173 SER A C 1
ATOM 1292 O O . SER A 1 173 ? -9.823 4.898 -6.530 1.00 89.50 173 SER A O 1
ATOM 1294 N N . TYR A 1 174 ? -11.292 4.539 -8.182 1.00 88.88 174 TYR A N 1
ATOM 1295 C CA . TYR A 1 174 ? -12.472 4.990 -7.439 1.00 88.88 174 TYR A CA 1
ATOM 1296 C C . TYR A 1 174 ? -12.621 4.265 -6.089 1.00 88.88 174 TYR A C 1
ATOM 1298 O O . TYR A 1 174 ? -12.876 4.889 -5.055 1.00 88.88 174 TYR A O 1
ATOM 1306 N N . PHE A 1 175 ? -12.386 2.949 -6.081 1.00 86.31 175 PHE A N 1
ATOM 1307 C CA . PHE A 1 175 ? -12.470 2.140 -4.867 1.00 86.31 175 PHE A CA 1
ATOM 1308 C C . PHE A 1 175 ? -11.383 2.492 -3.847 1.00 86.31 175 PHE A C 1
ATOM 1310 O O . PHE A 1 175 ? -11.671 2.497 -2.652 1.00 86.31 175 PHE A O 1
ATOM 1317 N N . SER A 1 176 ? -10.178 2.864 -4.293 1.00 85.75 176 SER A N 1
ATOM 1318 C CA . SER A 1 176 ? -9.110 3.359 -3.409 1.00 85.75 176 SER A CA 1
ATOM 1319 C C . SER A 1 176 ? -9.570 4.593 -2.627 1.00 85.75 176 SER A C 1
ATOM 1321 O O . SER A 1 176 ? -9.470 4.630 -1.398 1.00 85.75 176 SER A O 1
ATOM 1323 N N . GLY A 1 177 ? -10.185 5.562 -3.313 1.00 85.69 177 GLY A N 1
ATOM 1324 C CA . GLY A 1 177 ? -10.698 6.775 -2.675 1.00 85.69 177 GLY A CA 1
ATOM 1325 C C . GLY A 1 177 ? -11.766 6.490 -1.614 1.00 85.69 177 GLY A C 1
ATOM 1326 O O . GLY A 1 177 ? -11.742 7.078 -0.528 1.00 85.69 177 GLY A O 1
ATOM 1327 N N . ILE A 1 178 ? -12.678 5.551 -1.891 1.00 88.06 178 ILE A N 1
ATOM 1328 C CA . ILE A 1 178 ? -13.696 5.116 -0.922 1.00 88.06 178 ILE A CA 1
ATOM 1329 C C . ILE A 1 178 ? -13.046 4.447 0.291 1.00 88.06 178 ILE A C 1
ATOM 1331 O O . ILE A 1 178 ? -13.395 4.788 1.422 1.00 88.06 178 ILE A O 1
ATOM 1335 N N . ARG A 1 179 ? -12.087 3.534 0.081 1.00 85.75 179 ARG A N 1
ATOM 1336 C CA . ARG A 1 179 ? -11.373 2.854 1.175 1.00 85.75 179 ARG A CA 1
ATOM 1337 C C . ARG A 1 179 ? -10.665 3.857 2.078 1.00 85.75 179 ARG A C 1
ATOM 1339 O O . ARG A 1 179 ? -10.875 3.842 3.289 1.00 85.75 179 ARG A O 1
ATOM 1346 N N . ALA A 1 180 ? -9.904 4.781 1.494 1.00 84.50 180 ALA A N 1
ATOM 1347 C CA . ALA A 1 180 ? -9.191 5.813 2.240 1.00 84.50 180 ALA A CA 1
ATOM 1348 C C . ALA A 1 180 ? -10.146 6.702 3.058 1.00 84.50 180 ALA A C 1
ATOM 1350 O O . ALA A 1 180 ? -9.868 7.021 4.217 1.00 84.50 180 ALA A O 1
ATOM 1351 N N . LYS A 1 181 ? -11.304 7.068 2.489 1.00 88.00 181 LYS A N 1
ATOM 1352 C CA . LYS A 1 181 ? -12.349 7.818 3.202 1.00 88.00 181 LYS A CA 1
ATOM 1353 C C . LYS A 1 181 ? -12.925 7.017 4.371 1.00 88.00 181 LYS A C 1
ATOM 1355 O O . LYS A 1 181 ? -13.062 7.564 5.465 1.00 88.00 181 LYS A O 1
ATOM 1360 N N . ASN A 1 182 ? -13.244 5.744 4.156 1.00 88.56 182 ASN A N 1
ATOM 1361 C CA . ASN A 1 182 ? -13.812 4.877 5.187 1.00 88.56 182 ASN A CA 1
ATOM 1362 C C . ASN A 1 182 ? -12.829 4.671 6.344 1.00 88.56 182 ASN A C 1
ATOM 1364 O O . ASN A 1 182 ? -13.205 4.907 7.489 1.00 88.56 182 ASN A O 1
ATOM 1368 N N . MET A 1 183 ? -11.562 4.359 6.054 1.00 82.62 183 MET A N 1
ATOM 1369 C CA . MET A 1 183 ? -10.518 4.237 7.079 1.00 82.62 183 MET A CA 1
ATOM 1370 C C . MET A 1 183 ? -10.336 5.537 7.869 1.00 82.62 183 MET A C 1
ATOM 1372 O O . MET A 1 183 ? -10.242 5.516 9.094 1.00 82.62 183 MET A O 1
ATOM 1376 N N . ARG A 1 184 ? -10.349 6.697 7.196 1.00 85.69 184 ARG A N 1
ATOM 1377 C CA . ARG A 1 184 ? -10.264 7.998 7.877 1.00 85.69 184 ARG A CA 1
ATOM 1378 C C . ARG A 1 184 ? -11.445 8.232 8.820 1.00 85.69 184 ARG A C 1
ATOM 1380 O O . ARG A 1 184 ? -11.249 8.755 9.916 1.00 85.69 184 ARG A O 1
ATOM 1387 N N . ASN A 1 185 ? -12.653 7.861 8.402 1.00 88.81 185 ASN A N 1
ATOM 1388 C CA . ASN A 1 185 ? -13.854 7.998 9.221 1.00 88.81 185 ASN A CA 1
ATOM 1389 C C . ASN A 1 185 ? -13.817 7.065 10.436 1.00 88.81 185 ASN A C 1
ATOM 1391 O O . ASN A 1 185 ? -14.123 7.514 11.539 1.00 88.81 185 ASN A O 1
ATOM 1395 N N . ILE A 1 186 ? -13.399 5.810 10.249 1.00 85.75 186 ILE A N 1
ATOM 1396 C CA . ILE A 1 186 ? -13.235 4.831 11.333 1.00 85.75 186 ILE A CA 1
ATOM 1397 C C . ILE A 1 186 ? -12.203 5.342 12.343 1.00 85.75 186 ILE A C 1
ATOM 1399 O O . ILE A 1 186 ? -12.531 5.509 13.515 1.00 85.75 186 ILE A O 1
ATOM 1403 N N . ALA A 1 187 ? -11.010 5.731 11.886 1.00 84.75 187 ALA A N 1
ATOM 1404 C CA . ALA A 1 187 ? -9.958 6.262 12.755 1.00 84.75 187 ALA A CA 1
ATOM 1405 C C . ALA A 1 187 ? -10.392 7.535 13.509 1.00 84.75 187 ALA A C 1
ATOM 1407 O O . ALA A 1 187 ? -9.983 7.774 14.647 1.00 84.75 187 ALA A O 1
ATOM 1408 N N . TYR A 1 188 ? -11.228 8.378 12.894 1.00 86.88 188 TYR A N 1
ATOM 1409 C CA . TYR A 1 188 ? -11.807 9.539 13.569 1.00 86.88 188 TYR A CA 1
ATOM 1410 C C . TYR A 1 188 ? -12.789 9.125 14.673 1.00 86.88 188 TYR A C 1
ATOM 1412 O O . TYR A 1 188 ? -12.706 9.643 15.788 1.00 86.88 188 TYR A O 1
ATOM 1420 N N . GLN A 1 189 ? -13.691 8.183 14.387 1.00 86.88 189 GLN A N 1
ATOM 1421 C CA . GLN A 1 189 ? -14.644 7.663 15.369 1.00 86.88 189 GLN A CA 1
ATOM 1422 C C . GLN A 1 189 ? -13.932 6.997 16.551 1.00 86.88 189 GLN A C 1
ATOM 1424 O O . GLN A 1 189 ? -14.303 7.251 17.697 1.00 86.88 189 GLN A O 1
ATOM 1429 N N . GLU A 1 190 ? -12.876 6.225 16.292 1.00 85.56 190 GLU A N 1
ATOM 1430 C CA . GLU A 1 190 ? -12.041 5.605 17.324 1.00 85.56 190 GLU A CA 1
ATOM 1431 C C . GLU A 1 190 ? -11.398 6.653 18.236 1.00 85.56 190 GLU A C 1
ATOM 1433 O O . GLU A 1 190 ? -11.550 6.567 19.454 1.00 85.56 190 GLU A O 1
ATOM 1438 N N . LYS A 1 191 ? -10.785 7.705 17.672 1.00 87.19 191 LYS A N 1
ATOM 1439 C CA . LYS A 1 191 ? -10.207 8.813 18.456 1.00 87.19 191 LYS A CA 1
ATOM 1440 C C . LYS A 1 191 ? -11.242 9.529 19.319 1.00 87.19 191 LYS A C 1
ATOM 1442 O O . LYS A 1 191 ? -10.953 9.921 20.448 1.00 87.19 191 LYS A O 1
ATOM 1447 N N . VAL A 1 192 ? -12.449 9.742 18.796 1.00 91.00 192 VAL A N 1
ATOM 1448 C CA . VAL A 1 192 ? -13.539 10.369 19.559 1.00 91.00 192 VAL A CA 1
ATOM 1449 C C . VAL A 1 192 ? -14.015 9.447 20.684 1.00 91.00 192 VAL A C 1
ATOM 1451 O O . VAL A 1 192 ? -14.245 9.914 21.800 1.00 91.00 192 VAL A O 1
ATOM 1454 N N . ALA A 1 193 ? -14.147 8.146 20.419 1.00 87.62 193 ALA A N 1
ATOM 1455 C CA . ALA A 1 193 ? -14.540 7.160 21.419 1.00 87.62 193 ALA A CA 1
ATOM 1456 C C . ALA A 1 193 ? -13.483 7.010 22.523 1.00 87.62 193 ALA A C 1
ATOM 1458 O O . ALA A 1 193 ? -13.839 6.944 23.696 1.00 87.62 193 ALA A O 1
ATOM 1459 N N . GLU A 1 194 ? -12.198 7.009 22.168 1.00 87.19 194 GLU A N 1
ATOM 1460 C CA . GLU A 1 194 ? -11.078 6.977 23.110 1.00 87.19 194 GLU A CA 1
ATOM 1461 C C . GLU A 1 194 ? -11.097 8.193 24.041 1.00 87.19 194 GLU A C 1
ATOM 1463 O O . GLU A 1 194 ? -11.091 8.026 25.259 1.00 87.19 194 GLU A O 1
ATOM 1468 N N . LYS A 1 195 ? -11.247 9.406 23.491 1.00 90.06 195 LYS A N 1
ATOM 1469 C CA . LYS A 1 195 ? -11.385 10.630 24.297 1.00 90.06 195 LYS A CA 1
ATOM 1470 C C . LYS A 1 195 ? -12.543 10.544 25.289 1.00 90.06 195 LYS A C 1
ATOM 1472 O O . LYS A 1 195 ? -12.354 10.841 26.462 1.00 90.06 195 LYS A O 1
ATOM 1477 N N . LYS A 1 196 ? -13.715 10.075 24.844 1.00 91.25 196 LYS A N 1
ATOM 1478 C CA . LYS A 1 196 ? -14.885 9.880 25.718 1.00 91.25 196 LYS A CA 1
ATOM 1479 C C . LYS A 1 196 ? -14.645 8.829 26.805 1.00 91.25 196 LYS A C 1
ATOM 1481 O O . LYS A 1 196 ? -15.147 8.982 27.913 1.00 91.25 196 LYS A O 1
ATOM 1486 N N . ARG A 1 197 ? -13.907 7.753 26.504 1.00 87.44 197 ARG A N 1
ATOM 1487 C CA . ARG A 1 197 ? -13.549 6.717 27.488 1.00 87.44 197 ARG A CA 1
ATOM 1488 C C . ARG A 1 197 ? -12.610 7.268 28.557 1.00 87.44 197 ARG A C 1
ATOM 1490 O O . ARG A 1 197 ? -12.845 7.000 29.728 1.00 87.44 197 ARG A O 1
ATOM 1497 N N . ILE A 1 198 ? -11.606 8.049 28.158 1.00 90.25 198 ILE A N 1
ATOM 1498 C CA . ILE A 1 198 ? -10.671 8.709 29.081 1.00 90.25 198 ILE A CA 1
ATOM 1499 C C . ILE A 1 198 ? -11.419 9.716 29.960 1.00 90.25 198 ILE A C 1
ATOM 1501 O O . ILE A 1 198 ? -11.288 9.684 31.175 1.00 90.25 198 ILE A O 1
ATOM 1505 N N . GLU A 1 199 ? -12.263 10.562 29.367 1.00 91.06 199 GLU A N 1
ATOM 1506 C CA . GLU A 1 199 ? -13.068 11.538 30.110 1.00 91.06 199 GLU A CA 1
ATOM 1507 C C . GLU A 1 199 ? -14.005 10.860 31.119 1.00 91.06 199 GLU A C 1
ATOM 1509 O O . GLU A 1 199 ? -14.101 11.287 32.268 1.00 91.06 199 GLU A O 1
ATOM 1514 N N . LYS A 1 200 ? -14.659 9.765 30.713 1.00 90.94 200 LYS A N 1
ATOM 1515 C CA . LYS A 1 200 ? -15.502 8.975 31.611 1.00 90.94 200 LYS A CA 1
ATOM 1516 C C . LYS A 1 200 ? -14.690 8.346 32.746 1.00 90.94 200 LYS A C 1
ATOM 1518 O O . LYS A 1 200 ? -15.125 8.427 33.885 1.00 90.94 200 LYS A O 1
ATOM 1523 N N . ALA A 1 201 ? -13.522 7.771 32.453 1.00 89.69 201 ALA A N 1
ATOM 1524 C CA . ALA A 1 201 ? -12.646 7.191 33.469 1.00 89.69 201 ALA A CA 1
ATOM 1525 C C . ALA A 1 201 ? -12.190 8.242 34.493 1.00 89.69 201 ALA A C 1
ATOM 1527 O O . ALA A 1 201 ? -12.311 8.003 35.690 1.00 89.69 201 ALA A O 1
ATOM 1528 N N . ASN A 1 202 ? -11.781 9.428 34.034 1.00 91.56 202 ASN A N 1
ATOM 1529 C CA . ASN A 1 202 ? -11.400 10.534 34.914 1.00 91.56 202 ASN A CA 1
ATOM 1530 C C . ASN A 1 202 ? -12.577 10.989 35.790 1.00 91.56 202 ASN A C 1
ATOM 1532 O O . ASN A 1 202 ? -12.417 11.199 36.987 1.00 91.56 202 ASN A O 1
ATOM 1536 N N . LYS A 1 203 ? -13.783 11.095 35.219 1.00 90.19 203 LYS A N 1
ATOM 1537 C CA . LYS A 1 203 ? -14.990 11.458 35.975 1.00 90.19 203 LYS A CA 1
ATOM 1538 C C . LYS A 1 203 ? -15.368 10.395 37.012 1.00 90.19 203 LYS A C 1
ATOM 1540 O O . LYS A 1 203 ? -15.793 10.737 38.113 1.00 90.19 203 LYS A O 1
ATOM 1545 N N . ASP A 1 204 ? -15.222 9.119 36.669 1.00 89.50 204 ASP A N 1
ATOM 1546 C CA . ASP A 1 204 ? -15.476 8.005 37.582 1.00 89.50 204 ASP A CA 1
ATOM 1547 C C . ASP A 1 204 ? -14.432 7.978 38.721 1.00 89.50 204 ASP A C 1
ATOM 1549 O O . ASP A 1 204 ? -14.791 7.708 39.867 1.00 89.50 204 ASP A O 1
ATOM 1553 N N . GLU A 1 205 ? -13.166 8.325 38.451 1.00 89.06 205 GLU A N 1
ATOM 1554 C CA . GLU A 1 205 ? -12.122 8.511 39.474 1.00 89.06 205 GLU A CA 1
ATOM 1555 C C . GLU A 1 205 ? -12.398 9.709 40.391 1.00 89.06 205 GLU A C 1
ATOM 1557 O O . GLU A 1 205 ? -12.298 9.577 41.610 1.00 89.06 205 GLU A O 1
ATOM 1562 N N . GLU A 1 206 ? -12.808 10.855 39.840 1.00 89.38 206 GLU A N 1
ATOM 1563 C CA . GLU A 1 206 ? -13.197 12.030 40.630 1.00 89.38 206 GLU A CA 1
ATOM 1564 C C . GLU A 1 206 ? -14.397 11.740 41.542 1.00 89.38 206 GLU A C 1
ATOM 1566 O O . GLU A 1 206 ? -14.419 12.169 42.696 1.00 89.38 206 GLU A O 1
ATOM 1571 N N . ASN A 1 207 ? -15.394 11.003 41.046 1.00 88.38 207 ASN A N 1
ATOM 1572 C CA . ASN A 1 207 ? -16.549 10.602 41.849 1.00 88.38 207 ASN A CA 1
ATOM 1573 C C . ASN A 1 207 ? -16.142 9.634 42.967 1.00 88.38 207 ASN A C 1
ATOM 1575 O O . ASN A 1 207 ? -16.541 9.838 44.109 1.00 88.38 207 ASN A O 1
ATOM 1579 N N . ARG A 1 208 ? -15.285 8.645 42.673 1.00 87.50 208 ARG A N 1
ATOM 1580 C CA . ARG A 1 208 ? -14.730 7.737 43.693 1.00 87.50 208 ARG A CA 1
ATOM 1581 C C . ARG A 1 208 ? -13.923 8.485 44.754 1.00 87.50 208 ARG A C 1
ATOM 1583 O O . ARG A 1 208 ? -14.021 8.163 45.931 1.00 87.50 208 ARG A O 1
ATOM 1590 N N . ALA A 1 209 ? -13.138 9.490 44.363 1.00 87.69 209 ALA A N 1
ATOM 1591 C CA . ALA A 1 209 ? -12.371 10.302 45.305 1.00 87.69 209 ALA A CA 1
ATOM 1592 C C . ALA A 1 209 ? -13.284 11.098 46.255 1.00 87.69 209 ALA A C 1
ATOM 1594 O O . ALA A 1 209 ? -13.025 11.130 47.457 1.00 87.69 209 ALA A O 1
ATOM 1595 N N . LYS A 1 210 ? -14.375 11.675 45.732 1.00 88.19 210 LYS A N 1
ATOM 1596 C CA . LYS A 1 210 ? -15.390 12.373 46.539 1.00 88.19 210 LYS A CA 1
ATOM 1597 C C . LYS A 1 210 ? -16.119 11.430 47.494 1.00 88.19 210 LYS A C 1
ATOM 1599 O O . LYS A 1 210 ? -16.282 11.768 48.657 1.00 88.19 210 LYS A O 1
ATOM 1604 N N . GLU A 1 211 ? -16.489 10.232 47.041 1.00 85.25 211 GLU A N 1
ATOM 1605 C CA . GLU A 1 211 ? -17.116 9.214 47.899 1.00 85.25 211 GLU A CA 1
ATOM 1606 C C . GLU A 1 211 ? -16.204 8.811 49.071 1.00 85.25 211 GLU A C 1
ATOM 1608 O O . GLU A 1 211 ? -16.662 8.741 50.210 1.00 85.25 211 GLU A O 1
ATOM 1613 N N . ILE A 1 212 ? -14.901 8.630 48.824 1.00 83.75 212 ILE A N 1
ATOM 1614 C CA . ILE A 1 212 ? -13.911 8.330 49.874 1.00 83.75 212 ILE A CA 1
ATOM 1615 C C . ILE A 1 212 ? -13.774 9.496 50.868 1.00 83.75 212 ILE A C 1
ATOM 1617 O O . ILE A 1 212 ? -13.595 9.277 52.069 1.00 83.75 212 ILE A O 1
ATOM 1621 N N . GLU A 1 213 ? -13.820 10.740 50.391 1.00 84.75 213 GLU A N 1
ATOM 1622 C CA . GLU A 1 213 ? -13.749 11.930 51.246 1.00 84.75 213 GLU A CA 1
ATOM 1623 C C . GLU A 1 213 ? -15.007 12.082 52.119 1.00 84.75 213 GLU A C 1
ATOM 1625 O O . GLU A 1 213 ? -14.903 12.342 53.321 1.00 84.75 213 GLU A O 1
ATOM 1630 N N . ASP A 1 214 ? -16.185 11.826 51.548 1.00 85.12 214 ASP A N 1
ATOM 1631 C CA . ASP A 1 214 ? -17.462 11.830 52.261 1.00 85.12 214 ASP A CA 1
ATOM 1632 C C . ASP A 1 214 ? -17.542 10.717 53.319 1.00 85.12 214 ASP A C 1
ATOM 1634 O O . ASP A 1 214 ? -18.063 10.940 54.417 1.00 85.12 214 ASP A O 1
ATOM 1638 N N . GLU A 1 215 ? -17.002 9.526 53.037 1.00 80.12 215 GLU A N 1
ATOM 1639 C CA . GLU A 1 215 ? -16.887 8.446 54.026 1.00 80.12 215 GLU A CA 1
ATOM 1640 C C . GLU A 1 215 ? -15.940 8.819 55.173 1.00 80.12 215 GLU A C 1
ATOM 1642 O O . GLU A 1 215 ? -16.324 8.700 56.339 1.00 80.12 215 GLU A O 1
ATOM 1647 N N . LYS A 1 216 ? -14.758 9.375 54.876 1.00 80.62 216 LYS A N 1
ATOM 1648 C CA . LYS A 1 216 ? -13.821 9.858 55.909 1.00 80.62 216 LYS A CA 1
ATOM 1649 C C . LYS A 1 216 ? -14.427 10.948 56.793 1.00 80.62 216 LYS A C 1
ATOM 1651 O O . LYS A 1 216 ? -14.182 10.973 58.000 1.00 80.62 216 LYS A O 1
ATOM 1656 N N . ASN A 1 217 ? -15.224 11.848 56.217 1.00 75.69 217 ASN A N 1
ATOM 1657 C CA . ASN A 1 217 ? -15.920 12.880 56.985 1.00 75.69 217 ASN A CA 1
ATOM 1658 C C . ASN A 1 217 ? -17.019 12.290 57.880 1.00 75.69 217 ASN A C 1
ATOM 1660 O O . ASN A 1 217 ? -17.149 12.709 59.031 1.00 75.69 217 ASN A O 1
ATOM 1664 N N . LYS A 1 218 ? -17.767 11.282 57.411 1.00 77.12 218 LYS A N 1
ATOM 1665 C CA . LYS A 1 218 ? -18.745 10.562 58.247 1.00 77.12 218 LYS A CA 1
ATOM 1666 C C . LYS A 1 218 ? -18.084 9.801 59.395 1.00 77.12 218 LYS A C 1
ATOM 1668 O O . LYS A 1 218 ? -18.643 9.770 60.488 1.00 77.12 218 LYS A O 1
ATOM 1673 N N . GLU A 1 219 ? -16.914 9.207 59.171 1.00 71.88 219 GLU A N 1
ATOM 1674 C CA . GLU A 1 219 ? -16.155 8.527 60.226 1.00 71.88 219 GLU A CA 1
ATOM 1675 C C . GLU A 1 219 ? -15.621 9.506 61.279 1.00 71.88 219 GLU A C 1
ATOM 1677 O O . GLU A 1 219 ? -15.766 9.234 62.469 1.00 71.88 219 GLU A O 1
ATOM 1682 N N . ARG A 1 220 ? -15.106 10.680 60.875 1.00 67.12 220 ARG A N 1
ATOM 1683 C CA . ARG A 1 220 ? -14.677 11.735 61.817 1.00 67.12 220 ARG A CA 1
ATOM 1684 C C . ARG A 1 220 ? -15.806 12.209 62.732 1.00 67.12 220 ARG A C 1
ATOM 1686 O O . ARG A 1 220 ? -15.591 12.336 63.931 1.00 67.12 220 ARG A O 1
ATOM 1693 N N . ILE A 1 221 ? -17.004 12.421 62.186 1.00 66.88 221 ILE A N 1
ATOM 1694 C CA . ILE A 1 221 ? -18.180 12.874 62.953 1.00 66.88 221 ILE A CA 1
ATOM 1695 C C . ILE A 1 221 ? -18.664 11.804 63.949 1.00 66.88 221 ILE A C 1
ATOM 1697 O O . ILE A 1 221 ? -19.296 12.128 64.944 1.00 66.88 221 ILE A O 1
ATOM 1701 N N . LYS A 1 222 ? -18.372 10.521 63.705 1.00 63.66 222 LYS A N 1
ATOM 1702 C CA . LYS A 1 222 ? -18.739 9.408 64.599 1.00 63.66 222 LYS A CA 1
ATOM 1703 C C . LYS A 1 222 ? -17.752 9.189 65.753 1.00 63.66 222 LYS A C 1
ATOM 1705 O O . LYS A 1 222 ? -18.055 8.404 66.648 1.00 63.66 222 LYS A O 1
ATOM 1710 N N . SER A 1 223 ? -16.568 9.798 65.678 1.00 55.84 223 SER A N 1
ATOM 1711 C CA . SER A 1 223 ? -15.491 9.684 66.671 1.00 55.84 223 SER A CA 1
ATOM 1712 C C . SER A 1 223 ? -15.412 10.857 67.659 1.00 55.84 223 SER A C 1
ATOM 1714 O O . SER A 1 223 ? -14.583 10.811 68.567 1.00 55.84 223 SER A O 1
ATOM 1716 N N . GLU A 1 224 ? -16.258 11.877 67.485 1.00 49.22 224 GLU A N 1
ATOM 1717 C CA . GLU A 1 224 ? -16.532 12.957 68.451 1.00 49.22 224 GLU A CA 1
ATOM 1718 C C . GLU A 1 224 ? -17.820 12.662 69.234 1.00 49.22 224 GLU A C 1
ATOM 1720 O O . GLU A 1 224 ? -17.851 12.990 70.442 1.00 49.22 224 GLU A O 1
#

Mean predicted aligned error: 10.06 Å

pLDDT: mean 81.64, std 10.15, range [42.88, 91.56]

Secondary structure (DSSP, 8-state):
---TTS--------SEEEEEEE--TTB--EEEEEEEE-TTS-------PPB--SS------PPEEP---S----SSEEEEEEHHHHTTSTTGGGT-HHHHHHHH-TTEEEETTEEEETT--GGGPEEEETTEEESS-----GGGEEEEEEEEES--GGG-S-SS-EEEEEEPPHHHHHHHHHHHHHHHHHHHHHHHHHHHHHHHHHHHHHHHHHHHHHHHHH--

Radius of gyration: 25.81 Å; Cα contacts (8 Å, |Δi|>4): 305; chains: 1; bounding box: 47×44×91 Å

Nearest PDB structures (foldseek):
  4zgv-assembly2_B  TM=8.376E-01  e=1.372E-03  Pectobacterium atrosepticum SCRI1043
  6ofr-assembly1_A  TM=8.316E-01  e=8.692E-03  Escherichia coli
  5aq0-assembly1_A  TM=8.601E-01  e=1.666E-01  Homo sapiens
  3abi-assembly1_A  TM=3.538E-01  e=9.093E+00  Pyrococcus horikoshii

Solvent-accessible surface area (backbone atoms only — not comparable to full-atom values): 13300 Å² total; per-residue (Å²): 131,60,52,98,85,68,51,70,84,87,77,91,72,78,62,41,74,42,70,50,74,50,77,53,93,68,35,49,59,45,48,37,32,66,38,67,37,53,81,100,52,87,74,78,84,90,79,86,74,51,73,60,65,92,67,93,68,90,79,73,64,70,66,43,73,60,71,91,81,76,80,87,89,63,88,42,45,71,51,75,40,43,38,76,57,41,64,70,39,73,48,16,67,77,22,37,49,64,63,34,49,32,72,74,35,89,56,29,45,67,55,98,93,30,52,22,26,76,82,34,55,50,85,27,45,39,32,24,54,73,84,42,79,45,82,97,60,69,85,56,42,41,78,52,33,32,33,46,34,36,28,57,35,57,63,63,78,89,71,52,105,49,84,30,22,41,39,42,37,34,60,62,48,75,65,52,56,51,48,55,52,50,52,53,51,50,56,50,51,50,54,54,51,50,52,52,50,52,54,48,51,53,52,53,50,53,51,52,52,50,52,54,51,53,51,54,51,54,52,55,67,72,75,110

Foldseek 3Di:
DADPVRDDDDDDDDFDWDKDWDDDPQWDIAIAGGQGDDPPDDGDDDDDTHGDDPPDDPDPRPHHYDDRDDDPPDPFDKDKDFLVRLVVDPPQQVQPVLVVVVVRDVQWDADPNAIFQVNDDSQLEWEAEQNRTDPPDDSDRSNQFGMWMKTSDPDDCVRPSHPGMYIYTYTDDPVNVVRVVVVVVVVVVVVVVVVVVVVVVVVVVVVVVVVVVVVVVVVVVVVD

Sequence (224 aa):
QTDIEGRYKYKPLDPGTYDIVIMEPGHHTQPINKIKVIPNEATYVDAKLTPNTLEGVTVTAKAVDYTKTGAENTMYTMKSVDATELMQMAGAPRGEIKGVLSSLTSDVIETNGEVHYRGTRGDATGYFIDGVRTLGGSTLPGMCIENLTVFSGGVPAMYGDVMGGVVIITTKSYFSGIRAKNMRNIAYQEKVAEKKRIEKANKDEENRAKEIEDEKNKERIKSE